Protein AF-A0A8T3N322-F1 (afdb_monomer)

Mean predicted aligned error: 10.21 Å

Secondary structure (DSSP, 8-state):
-----------------------------SEEEEEEEES---EE----SSS-SEEEEE-TTS-EEEEEEPPPEEPPPP-SSS--EEEEEEEEEEEEE-TT----EEEEEPPPEEEEEESSS------EEEE----TT-EEEEEEEEEEE-TTSSSEEEEEEEEE--EEEESSPPPSSSEESS--

Nearest PDB structures (foldseek):
  6d8g-assembly1_A  TM=3.713E-01  e=9.832E-02  Bacteroides uniformis str. 3978 T3 ii
  6nzg-assembly1_B  TM=3.168E-01  e=3.868E-02  Bacteroides uniformis
  5uj6-assembly1_B  TM=3.858E-01  e=9.336E-02  Bacteroides uniformis str. 3978 T3 ii
  6d8g-assembly1_B  TM=3.774E-01  e=1.091E-01  Bacteroides uniformis str. 3978 T3 ii
  6i50-assembly1_A  TM=3.167E-01  e=5.437E-01  Spodoptera frugiperda

Structure (mmCIF, N/CA/C/O backbone):
data_AF-A0A8T3N322-F1
#
_entry.id   AF-A0A8T3N322-F1
#
loop_
_atom_site.group_PDB
_atom_site.id
_atom_site.type_symbol
_atom_site.label_atom_id
_atom_site.label_alt_id
_atom_site.label_comp_id
_atom_site.label_asym_id
_atom_site.label_entity_id
_atom_site.label_seq_id
_atom_site.pdbx_PDB_ins_code
_atom_site.Cartn_x
_atom_site.Cartn_y
_atom_site.Cartn_z
_atom_site.occupancy
_atom_site.B_iso_or_equiv
_atom_site.auth_seq_id
_atom_site.auth_comp_id
_atom_site.auth_asym_id
_atom_site.auth_atom_id
_atom_site.pdbx_PDB_model_num
ATOM 1 N N . MET A 1 1 ? -34.257 -83.018 39.427 1.00 39.97 1 MET A N 1
ATOM 2 C CA . MET A 1 1 ? -32.846 -83.349 39.735 1.00 39.97 1 MET A CA 1
ATOM 3 C C . MET A 1 1 ? -32.005 -83.187 38.474 1.00 39.97 1 MET A C 1
ATOM 5 O O . MET A 1 1 ? -32.377 -83.793 37.485 1.00 39.97 1 MET A O 1
ATOM 9 N N . ARG A 1 2 ? -30.876 -82.452 38.573 1.00 37.66 2 ARG A N 1
ATOM 10 C CA . ARG A 1 2 ? -29.735 -82.338 37.620 1.00 37.66 2 ARG A CA 1
ATOM 11 C C . ARG A 1 2 ? -30.050 -81.735 36.232 1.00 37.66 2 ARG A C 1
ATOM 13 O O . ARG A 1 2 ? -31.044 -82.083 35.631 1.00 37.66 2 ARG A O 1
ATOM 20 N N . LYS A 1 3 ? -29.231 -80.875 35.621 1.00 39.59 3 LYS A N 1
ATOM 21 C CA . LYS A 1 3 ? -27.952 -80.223 35.960 1.00 39.59 3 LYS A CA 1
ATOM 22 C C . LYS A 1 3 ? -27.818 -79.013 35.015 1.00 39.59 3 LYS A C 1
ATOM 24 O O . LYS A 1 3 ? -28.165 -79.113 33.845 1.00 39.59 3 LYS A O 1
ATOM 29 N N . ILE A 1 4 ? -27.299 -77.903 35.534 1.00 54.41 4 ILE A N 1
ATOM 30 C CA . ILE A 1 4 ? -26.884 -76.710 34.783 1.00 54.41 4 ILE A CA 1
ATOM 31 C C . ILE A 1 4 ? -25.711 -77.076 33.861 1.00 54.41 4 ILE A C 1
ATOM 33 O O . ILE A 1 4 ? -24.780 -77.742 34.313 1.00 54.41 4 ILE A O 1
ATOM 37 N N . SER A 1 5 ? -25.709 -76.574 32.624 1.00 47.66 5 SER A N 1
ATOM 38 C CA . SER A 1 5 ? -24.471 -76.298 31.887 1.00 47.66 5 SER A CA 1
ATOM 39 C C . SER A 1 5 ? -24.628 -74.989 31.116 1.00 47.66 5 SER A C 1
ATOM 41 O O . SER A 1 5 ? -25.433 -74.883 30.194 1.00 47.66 5 SER A O 1
ATOM 43 N N . ARG A 1 6 ? -23.897 -73.969 31.572 1.00 51.16 6 ARG A N 1
ATOM 44 C CA . ARG A 1 6 ? -23.685 -72.698 30.881 1.00 51.16 6 ARG A CA 1
ATOM 45 C C . ARG A 1 6 ? -22.444 -72.875 30.013 1.00 51.16 6 ARG A C 1
ATOM 47 O O . ARG A 1 6 ? -21.416 -73.280 30.550 1.00 51.16 6 ARG A O 1
ATOM 54 N N . TYR A 1 7 ? -22.525 -72.515 28.736 1.00 50.78 7 TYR A N 1
ATOM 55 C CA . TYR A 1 7 ? -21.337 -72.288 27.915 1.00 50.78 7 TYR A CA 1
ATOM 56 C C . TYR A 1 7 ? -21.180 -70.800 27.579 1.00 50.78 7 TYR A C 1
ATOM 58 O O . TYR A 1 7 ? -22.192 -70.108 27.435 1.00 50.78 7 TYR A O 1
ATOM 66 N N . PRO A 1 8 ? -19.935 -70.296 27.514 1.00 50.06 8 PRO A N 1
ATOM 67 C CA . PRO A 1 8 ? -19.624 -68.874 27.533 1.00 50.06 8 PRO A CA 1
ATOM 68 C C . PRO A 1 8 ? -19.304 -68.313 26.135 1.00 50.06 8 PRO A C 1
ATOM 70 O O . PRO A 1 8 ? -18.955 -69.055 25.228 1.00 50.06 8 PRO A O 1
ATOM 73 N N . PHE A 1 9 ? -19.351 -66.980 26.049 1.00 47.03 9 PHE A N 1
ATOM 74 C CA . PHE A 1 9 ? -18.536 -66.073 25.222 1.00 47.03 9 PHE A CA 1
ATOM 75 C C . PHE A 1 9 ? -18.251 -66.414 23.744 1.00 47.03 9 PHE A C 1
ATOM 77 O O . PHE A 1 9 ? -17.380 -67.221 23.445 1.00 47.03 9 PHE A O 1
ATOM 84 N N . ALA A 1 10 ? -18.810 -65.601 22.836 1.00 46.66 10 ALA A N 1
ATOM 85 C CA . ALA A 1 10 ? -18.066 -65.063 21.688 1.00 46.66 10 ALA A CA 1
ATOM 86 C C . ALA A 1 10 ? -18.687 -63.742 21.174 1.00 46.66 10 ALA A C 1
ATOM 88 O O . ALA A 1 10 ? -19.712 -63.717 20.503 1.00 46.66 10 ALA A O 1
ATOM 89 N N . THR A 1 11 ? -18.048 -62.646 21.587 1.00 47.22 11 THR A N 1
ATOM 90 C CA . THR A 1 11 ? -17.789 -61.373 20.881 1.00 47.22 11 THR A CA 1
ATOM 91 C C . THR A 1 11 ? -18.364 -61.146 19.478 1.00 47.22 11 THR A C 1
ATOM 93 O O . THR A 1 11 ? -18.039 -61.889 18.562 1.00 47.22 11 THR A O 1
ATOM 96 N N . LEU A 1 12 ? -18.966 -59.967 19.272 1.00 45.69 12 LEU A N 1
ATOM 97 C CA . LEU A 1 12 ? -18.544 -59.037 18.210 1.00 45.69 12 LEU A CA 1
ATOM 98 C C . LEU A 1 12 ? -19.017 -57.611 18.555 1.00 45.69 12 LEU A C 1
ATOM 100 O O . LEU A 1 12 ? -20.152 -57.220 18.297 1.00 45.69 12 LEU A O 1
ATOM 104 N N . GLY A 1 13 ? -18.140 -56.848 19.209 1.00 44.66 13 GLY A N 1
ATOM 105 C CA . GLY A 1 13 ? -18.293 -55.405 19.365 1.00 44.66 13 GLY A CA 1
ATOM 106 C C . GLY A 1 13 ? -17.749 -54.711 18.122 1.00 44.66 13 GLY A C 1
ATOM 107 O O . GLY A 1 13 ? -16.551 -54.781 17.860 1.00 44.66 13 GLY A O 1
ATOM 108 N N . LEU A 1 14 ? -18.619 -54.057 17.356 1.00 43.50 14 LEU A N 1
ATOM 109 C CA . LEU A 1 14 ? -18.229 -53.220 16.225 1.00 43.50 14 LEU A CA 1
ATOM 110 C C . LEU A 1 14 ? -18.154 -51.761 16.706 1.00 43.50 14 LEU A C 1
ATOM 112 O O . LEU A 1 14 ? -19.134 -51.025 16.648 1.00 43.50 14 LEU A O 1
ATOM 116 N N . ILE A 1 15 ? -16.998 -51.350 17.231 1.00 50.56 15 ILE A N 1
ATOM 117 C CA . ILE A 1 15 ? -16.689 -49.929 17.443 1.00 50.56 15 ILE A CA 1
ATOM 118 C C . ILE A 1 15 ? -16.124 -49.410 16.120 1.00 50.56 15 ILE A C 1
ATOM 120 O O . ILE A 1 15 ? -14.936 -49.554 15.842 1.00 50.56 15 ILE A O 1
ATOM 124 N N . VAL A 1 16 ? -16.981 -48.830 15.281 1.00 53.31 16 VAL A N 1
ATOM 125 C CA . VAL A 1 16 ? -16.529 -48.032 14.135 1.00 53.31 16 VAL A CA 1
ATOM 126 C C . VAL A 1 16 ? -16.239 -46.633 14.662 1.00 53.31 16 VAL A C 1
ATOM 128 O O . VAL A 1 16 ? -17.138 -45.816 14.850 1.00 53.31 16 VAL A O 1
ATOM 131 N N . GLY A 1 17 ? -14.967 -46.390 14.972 1.00 46.44 17 GLY A N 1
ATOM 132 C CA . GLY A 1 17 ? -14.462 -45.068 15.311 1.00 46.44 17 GLY A CA 1
ATOM 133 C C . GLY A 1 17 ? -14.525 -44.160 14.088 1.00 46.44 17 GLY A C 1
ATOM 134 O O . GLY A 1 17 ? -13.738 -44.311 13.156 1.00 46.44 17 GLY A O 1
ATOM 135 N N . LEU A 1 18 ? -15.455 -43.207 14.096 1.00 51.88 18 LEU A N 1
ATOM 136 C CA . LEU A 1 18 ? -15.475 -42.106 13.143 1.00 51.88 18 LEU A CA 1
ATOM 137 C C . LEU A 1 18 ? -14.427 -41.077 13.590 1.00 51.88 18 LEU A C 1
ATOM 139 O O . LEU A 1 18 ? -14.717 -40.136 14.327 1.00 51.88 18 LEU A O 1
ATOM 143 N N . GLY A 1 19 ? -13.174 -41.306 13.201 1.00 46.22 19 GLY A N 1
ATOM 144 C CA . GLY A 1 19 ? -12.111 -40.321 13.352 1.00 46.22 19 GLY A CA 1
ATOM 145 C C . GLY A 1 19 ? -12.377 -39.146 12.417 1.00 46.22 19 GLY A C 1
ATOM 146 O O . GLY A 1 19 ? -12.111 -39.238 11.222 1.00 46.22 19 GLY A O 1
ATOM 147 N N . LEU A 1 20 ? -12.916 -38.049 12.952 1.00 47.91 20 LEU A N 1
ATOM 148 C CA . LEU A 1 20 ? -12.976 -36.766 12.257 1.00 47.91 20 LEU A CA 1
ATOM 149 C C . LEU A 1 20 ? -11.539 -36.251 12.084 1.00 47.91 20 LEU A C 1
ATOM 151 O O . LEU A 1 20 ? -10.981 -35.590 12.958 1.00 47.91 20 LEU A O 1
ATOM 155 N N . SER A 1 21 ? -10.921 -36.560 10.950 1.00 46.00 21 SER A N 1
ATOM 156 C CA . SER A 1 21 ? -9.742 -35.842 10.489 1.00 46.00 21 SER A CA 1
ATOM 157 C C . SER A 1 21 ? -10.184 -34.439 10.067 1.00 46.00 21 SER A C 1
ATOM 159 O O . SER A 1 21 ? -10.555 -34.224 8.912 1.00 46.00 21 SER A O 1
ATOM 161 N N . LEU A 1 22 ? -10.160 -33.476 10.996 1.00 47.53 22 LEU A N 1
ATOM 162 C CA . LEU A 1 22 ? -10.071 -32.064 10.629 1.00 47.53 22 LEU A CA 1
ATOM 163 C C . LEU A 1 22 ? -8.692 -31.855 9.995 1.00 47.53 22 LEU A C 1
ATOM 165 O O . LEU A 1 22 ? -7.732 -31.458 10.652 1.00 47.53 22 LEU A O 1
ATOM 169 N N . ALA A 1 23 ? -8.587 -32.170 8.706 1.00 46.19 23 ALA A N 1
ATOM 170 C CA . ALA A 1 23 ? -7.533 -31.630 7.875 1.00 46.19 23 ALA A CA 1
ATOM 171 C C . ALA A 1 23 ? -7.750 -30.115 7.861 1.00 46.19 23 ALA A C 1
ATOM 173 O O . ALA A 1 23 ? -8.663 -29.611 7.207 1.00 46.19 23 ALA A O 1
ATOM 174 N N . GLY A 1 24 ? -6.958 -29.401 8.662 1.00 41.69 24 GLY A N 1
ATOM 175 C CA . GLY A 1 24 ? -6.839 -27.961 8.550 1.00 41.69 24 GLY A CA 1
ATOM 176 C C . GLY A 1 24 ? -6.452 -27.659 7.113 1.00 41.69 24 GLY A C 1
ATOM 177 O O . GLY A 1 24 ? -5.341 -27.976 6.691 1.00 41.69 24 GLY A O 1
ATOM 178 N N . ALA A 1 25 ? -7.385 -27.097 6.348 1.00 43.09 25 ALA A N 1
ATOM 179 C CA . ALA A 1 25 ? -7.042 -26.443 5.106 1.00 43.09 25 ALA A CA 1
ATOM 180 C C . ALA A 1 25 ? -6.053 -25.343 5.492 1.00 43.09 25 ALA A C 1
ATOM 182 O O . ALA A 1 25 ? -6.438 -24.332 6.079 1.00 43.09 25 ALA A O 1
ATOM 183 N N . ALA A 1 26 ? -4.766 -25.579 5.243 1.00 42.03 26 ALA A N 1
ATOM 184 C CA . ALA A 1 26 ? -3.790 -24.515 5.226 1.00 42.03 26 ALA A CA 1
ATOM 185 C C . ALA A 1 26 ? -4.238 -23.603 4.088 1.00 42.03 26 ALA A C 1
ATOM 187 O O . ALA A 1 26 ? -3.971 -23.873 2.919 1.00 42.03 26 ALA A O 1
ATOM 188 N N . THR A 1 27 ? -5.013 -22.574 4.422 1.00 41.31 27 THR A N 1
ATOM 189 C CA . THR A 1 27 ? -5.206 -21.440 3.536 1.00 41.31 27 THR A CA 1
ATOM 190 C C . THR A 1 27 ? -3.801 -20.942 3.255 1.00 41.31 27 THR A C 1
ATOM 192 O O . THR A 1 27 ? -3.153 -20.396 4.149 1.00 41.31 27 THR A O 1
ATOM 195 N N . THR A 1 28 ? -3.288 -21.230 2.061 1.00 50.78 28 THR A N 1
ATOM 196 C CA . THR A 1 28 ? -2.072 -20.609 1.551 1.00 50.78 28 THR A CA 1
ATOM 197 C C . THR A 1 28 ? -2.251 -19.118 1.768 1.00 50.78 28 THR A C 1
ATOM 199 O O . THR A 1 28 ? -3.207 -18.543 1.241 1.00 50.78 28 THR A O 1
ATOM 202 N N . ALA A 1 29 ? -1.429 -18.541 2.649 1.00 53.16 29 ALA A N 1
ATOM 203 C CA . ALA A 1 29 ? -1.503 -17.125 2.957 1.00 53.16 29 ALA A CA 1
ATOM 204 C C . ALA A 1 29 ? -1.389 -16.373 1.631 1.00 53.16 29 ALA A C 1
ATOM 206 O O . ALA A 1 29 ? -0.494 -16.643 0.833 1.00 53.16 29 ALA A O 1
ATOM 207 N N . ALA A 1 30 ? -2.395 -15.549 1.373 1.00 67.81 30 ALA A N 1
ATOM 208 C CA . ALA A 1 30 ? -2.592 -14.870 0.109 1.00 67.81 30 ALA A CA 1
ATOM 209 C C . ALA A 1 30 ? -1.437 -13.888 -0.166 1.00 67.81 30 ALA A C 1
ATOM 211 O O . ALA A 1 30 ? -0.930 -13.852 -1.283 1.00 67.81 30 ALA A O 1
ATOM 212 N N . ASP A 1 31 ? -0.954 -13.235 0.899 1.00 83.81 31 ASP A N 1
ATOM 213 C CA . ASP A 1 31 ? 0.171 -12.308 0.930 1.00 83.81 31 ASP A CA 1
ATOM 214 C C . ASP A 1 31 ? 1.188 -12.658 2.039 1.00 83.81 31 ASP A C 1
ATOM 216 O O . ASP A 1 31 ? 0.881 -13.384 2.994 1.00 83.81 31 ASP A O 1
ATOM 220 N N . THR A 1 32 ? 2.388 -12.072 1.966 1.00 89.12 32 THR A N 1
ATOM 221 C CA . THR A 1 32 ?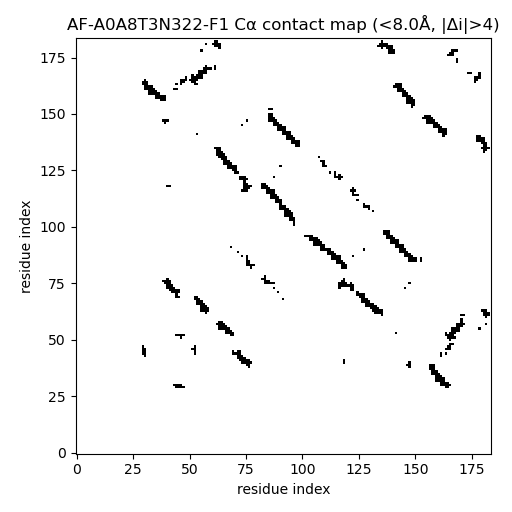 3.410 -12.187 3.010 1.00 89.12 32 THR A CA 1
ATOM 222 C C . THR A 1 32 ? 3.368 -10.992 3.967 1.00 89.12 32 THR A C 1
ATOM 224 O O . THR A 1 32 ? 3.781 -9.872 3.637 1.00 89.12 32 THR A O 1
ATOM 227 N N . HIS A 1 33 ? 2.998 -11.251 5.222 1.00 91.81 33 HIS A N 1
ATOM 228 C CA . HIS A 1 33 ? 3.143 -10.294 6.320 1.00 91.81 33 HIS A CA 1
ATOM 229 C C . HIS A 1 33 ? 4.625 -10.057 6.653 1.00 91.81 33 HIS A C 1
ATOM 231 O O . HIS A 1 33 ? 5.350 -10.988 6.996 1.00 91.81 33 HIS A O 1
ATOM 237 N N . LEU A 1 34 ? 5.087 -8.803 6.580 1.00 93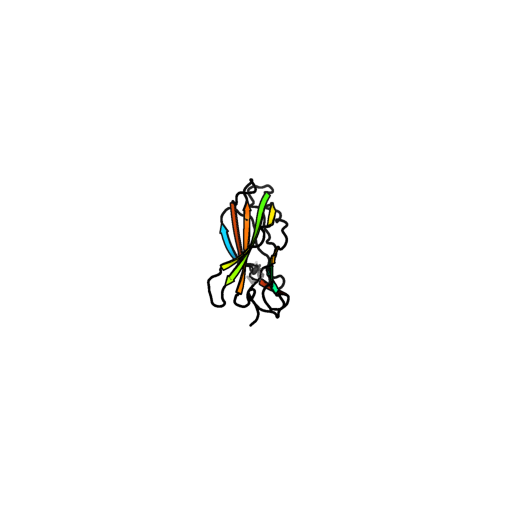.12 34 LEU A N 1
ATOM 238 C CA . LEU A 1 34 ? 6.473 -8.433 6.888 1.00 93.12 34 LEU A CA 1
ATOM 239 C C . LEU A 1 34 ? 6.659 -7.881 8.302 1.00 93.12 34 LEU A C 1
ATOM 241 O O . LEU A 1 34 ? 7.547 -8.315 9.029 1.00 93.12 34 LEU A O 1
ATOM 245 N N . THR A 1 35 ? 5.886 -6.858 8.673 1.00 95.88 35 THR A N 1
ATOM 246 C CA . THR A 1 35 ? 6.030 -6.183 9.972 1.00 95.88 35 THR A CA 1
ATOM 247 C C . THR A 1 35 ? 4.683 -5.739 10.518 1.00 95.88 35 THR A C 1
ATOM 249 O O . THR A 1 35 ? 3.764 -5.421 9.764 1.00 95.88 35 THR A O 1
ATOM 252 N N . GLN A 1 36 ? 4.579 -5.679 11.843 1.00 96.06 36 GLN A N 1
ATOM 253 C CA . GLN A 1 36 ? 3.446 -5.104 12.564 1.00 96.06 36 GLN A CA 1
ATOM 254 C C . GLN A 1 36 ? 3.916 -4.445 13.858 1.00 96.06 36 GLN A C 1
ATOM 256 O O . GLN A 1 36 ? 4.885 -4.890 14.472 1.00 96.06 36 GLN A O 1
ATOM 261 N N . SER A 1 37 ? 3.233 -3.380 14.267 1.00 97.62 37 SER A N 1
ATOM 262 C CA . SER A 1 37 ? 3.523 -2.662 15.511 1.00 97.62 37 SER A CA 1
ATOM 263 C C . SER A 1 37 ? 2.316 -1.859 15.990 1.00 97.62 37 SER A C 1
ATOM 265 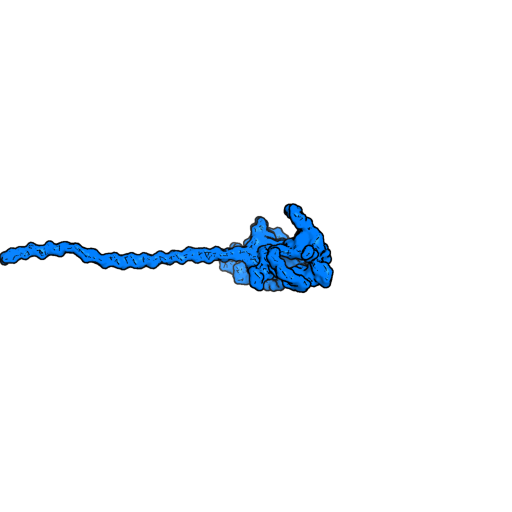O O . SER A 1 37 ? 1.480 -1.444 15.182 1.00 97.62 37 SER A O 1
ATOM 267 N N . GLY A 1 38 ? 2.264 -1.587 17.294 1.00 97.19 38 GLY A N 1
ATOM 268 C CA . GLY A 1 38 ? 1.216 -0.775 17.908 1.00 97.19 38 GLY A CA 1
ATOM 269 C C . GLY A 1 38 ? -0.125 -1.502 18.008 1.00 97.19 38 GLY A C 1
ATOM 270 O O . GLY A 1 38 ? -0.170 -2.721 18.157 1.00 97.19 38 GLY A O 1
ATOM 271 N N . VAL A 1 39 ? -1.221 -0.745 17.961 1.00 94.94 39 VAL A N 1
ATOM 272 C CA . VAL A 1 39 ? -2.587 -1.264 18.106 1.00 94.94 39 VAL A CA 1
ATOM 273 C C . VAL A 1 39 ? -3.279 -1.345 16.748 1.00 94.94 39 VAL A C 1
ATOM 275 O O . VAL A 1 39 ? -3.373 -0.353 16.029 1.00 94.94 39 VAL A O 1
ATOM 278 N N . PHE A 1 40 ? -3.781 -2.525 16.401 1.00 97.25 40 PHE A N 1
ATOM 279 C CA . PHE A 1 40 ? -4.346 -2.812 15.084 1.00 97.25 40 PHE A CA 1
ATOM 280 C C . PHE A 1 40 ? -5.562 -3.739 15.183 1.00 97.25 40 PHE A C 1
ATOM 282 O O . PHE A 1 40 ? -5.755 -4.429 16.186 1.00 97.25 40 PHE A O 1
ATOM 289 N N . GLY A 1 41 ? -6.402 -3.708 14.150 1.00 96.94 41 GLY A N 1
ATOM 290 C CA . GLY A 1 41 ? -7.478 -4.672 13.923 1.00 96.94 41 GLY A CA 1
ATOM 291 C C . GLY A 1 41 ? -7.041 -5.801 12.990 1.00 96.94 41 GLY A C 1
ATOM 292 O O . GLY A 1 41 ? -5.901 -5.828 12.522 1.00 96.94 41 GLY A O 1
ATOM 293 N N . VAL A 1 42 ? -7.957 -6.726 12.695 1.00 96.94 42 VAL A N 1
ATOM 294 C CA . VAL A 1 42 ? -7.734 -7.762 11.673 1.00 96.94 42 VAL A CA 1
ATOM 295 C C . VAL A 1 42 ? -7.449 -7.097 10.327 1.00 96.94 42 VAL A C 1
ATOM 297 O O . VAL A 1 42 ? -8.065 -6.086 9.977 1.00 96.94 42 VAL A O 1
ATOM 300 N N . HIS A 1 43 ? -6.491 -7.647 9.585 1.00 97.44 43 HIS A N 1
ATOM 301 C CA . HIS A 1 43 ? -6.101 -7.122 8.287 1.00 97.44 43 HIS A CA 1
ATOM 302 C C . HIS A 1 43 ? -5.355 -8.161 7.453 1.00 97.44 43 HIS A C 1
ATOM 304 O O . HIS A 1 43 ? -4.684 -9.028 8.006 1.00 97.44 43 HIS A O 1
ATOM 310 N N . PHE A 1 44 ? -5.489 -8.065 6.132 1.00 95.44 44 PHE A N 1
ATOM 311 C CA . PHE A 1 44 ? -4.774 -8.890 5.155 1.00 95.44 44 PHE A CA 1
ATOM 312 C C . PHE A 1 44 ? -4.957 -8.314 3.745 1.00 95.44 44 PHE A C 1
ATOM 314 O O . PHE A 1 44 ? -5.876 -7.521 3.500 1.00 95.44 44 PHE A O 1
ATOM 321 N N . LEU A 1 45 ? -4.106 -8.726 2.807 1.00 94.62 45 LEU A N 1
ATOM 322 C CA . LEU A 1 45 ? -4.323 -8.512 1.382 1.00 94.62 45 LEU A CA 1
ATOM 323 C C . LEU A 1 45 ? -4.719 -9.849 0.753 1.00 94.62 45 LEU A C 1
ATOM 325 O O . LEU A 1 45 ? -4.033 -10.848 0.907 1.00 94.62 45 LEU A O 1
ATOM 329 N N . ALA A 1 46 ? -5.850 -9.887 0.055 1.00 93.06 46 ALA A N 1
ATOM 330 C CA . ALA A 1 46 ? -6.255 -11.103 -0.637 1.00 93.06 46 ALA A CA 1
ATOM 331 C C . ALA A 1 46 ? -5.689 -11.120 -2.060 1.00 93.06 46 ALA A C 1
ATOM 333 O O . ALA A 1 46 ? -6.199 -10.425 -2.946 1.00 93.06 46 ALA A O 1
ATOM 334 N N . ASP A 1 47 ? -4.686 -11.955 -2.290 1.00 91.56 47 ASP A N 1
ATOM 335 C CA . ASP A 1 47 ? -4.172 -12.315 -3.601 1.00 91.56 47 ASP A CA 1
ATOM 336 C C . ASP A 1 47 ? -3.976 -13.818 -3.830 1.00 91.56 47 ASP A C 1
ATOM 338 O O . ASP A 1 47 ? -3.941 -14.649 -2.930 1.00 91.56 47 ASP A O 1
ATOM 342 N N . SER A 1 48 ? -3.975 -14.180 -5.106 1.00 88.81 48 SER A N 1
ATOM 343 C CA . SER A 1 48 ? -3.796 -15.544 -5.602 1.00 88.81 48 SER A CA 1
ATOM 344 C C . SER A 1 48 ? -3.333 -15.472 -7.054 1.00 88.81 48 SER A C 1
ATOM 346 O O . SER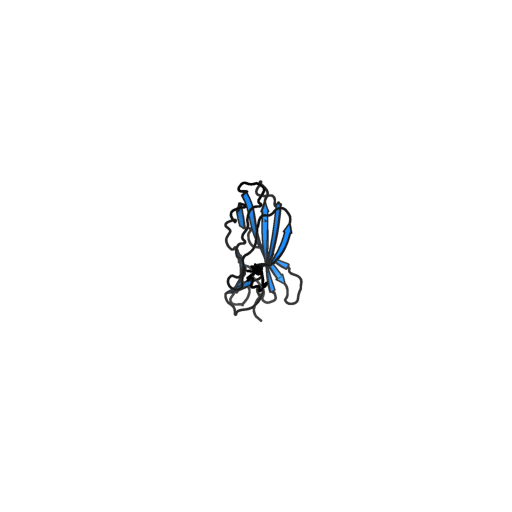 A 1 48 ? -3.387 -14.400 -7.660 1.00 88.81 48 SER A O 1
ATOM 348 N N . ALA A 1 49 ? -2.950 -16.608 -7.637 1.00 84.44 49 ALA A N 1
ATOM 349 C CA . ALA A 1 49 ? -2.599 -16.686 -9.054 1.00 84.44 49 ALA A CA 1
ATOM 350 C C . ALA A 1 49 ? -3.703 -16.124 -9.965 1.00 84.44 49 ALA A C 1
ATOM 352 O O . ALA A 1 49 ? -3.426 -15.373 -10.896 1.00 84.44 49 ALA A O 1
ATOM 353 N N . GLU A 1 50 ? -4.961 -16.448 -9.661 1.00 85.75 50 GLU A N 1
ATOM 354 C CA . GLU A 1 50 ? -6.116 -16.028 -10.459 1.00 85.75 50 GLU A CA 1
ATOM 355 C C . GLU A 1 50 ? -6.533 -14.579 -10.179 1.00 85.75 50 GLU A C 1
ATOM 357 O O . GLU A 1 50 ? -7.011 -13.866 -11.062 1.00 85.75 50 GLU A O 1
ATOM 362 N N . TYR A 1 51 ? -6.290 -14.107 -8.954 1.00 88.19 51 TYR A N 1
ATOM 363 C CA . TYR A 1 51 ? -6.621 -12.753 -8.529 1.00 88.19 51 TYR A CA 1
ATOM 364 C C . TYR A 1 51 ? -5.421 -12.046 -7.899 1.00 88.19 51 TYR A C 1
ATOM 366 O O . TYR A 1 51 ? -5.421 -11.743 -6.701 1.00 88.19 51 TYR A O 1
ATOM 374 N N . ALA A 1 52 ? -4.416 -11.763 -8.726 1.00 92.06 52 ALA A N 1
ATOM 375 C CA . ALA A 1 52 ? -3.171 -11.123 -8.315 1.00 92.06 52 ALA A CA 1
ATOM 376 C C . ALA A 1 52 ? -3.400 -9.829 -7.511 1.00 92.06 52 ALA A C 1
ATOM 378 O O . ALA A 1 52 ? -4.242 -8.989 -7.855 1.00 92.06 52 ALA A O 1
ATOM 379 N N . GLY A 1 53 ? -2.615 -9.649 -6.448 1.00 94.12 53 GLY A N 1
ATOM 380 C CA . GLY A 1 53 ? -2.668 -8.476 -5.573 1.00 94.12 53 GLY A CA 1
ATOM 381 C C . GLY A 1 53 ? -2.136 -7.230 -6.263 1.00 94.12 53 GLY A C 1
ATOM 382 O O . GLY A 1 53 ? -2.542 -6.108 -5.946 1.00 94.12 53 GLY A O 1
ATOM 383 N N . VAL A 1 54 ? -1.267 -7.434 -7.253 1.00 95.75 54 VAL A N 1
ATOM 384 C CA . VAL A 1 54 ? -0.661 -6.380 -8.056 1.00 95.75 54 VAL A CA 1
ATOM 385 C C . VAL A 1 54 ? -0.851 -6.660 -9.541 1.00 95.75 54 VAL A C 1
ATOM 387 O O . VAL A 1 54 ? -0.675 -7.779 -10.018 1.00 95.75 54 VAL A O 1
ATOM 390 N N . ARG A 1 55 ? -1.165 -5.606 -10.291 1.00 94.44 55 ARG A N 1
ATOM 391 C CA . ARG A 1 55 ? -1.119 -5.588 -11.751 1.00 94.44 55 ARG A CA 1
ATOM 392 C C . ARG A 1 55 ? -0.118 -4.544 -12.221 1.00 94.44 55 ARG A C 1
ATOM 394 O O . ARG A 1 55 ? -0.216 -3.381 -11.829 1.00 94.44 55 ARG A O 1
ATOM 401 N N . CYS A 1 56 ? 0.808 -4.963 -13.071 1.00 93.62 56 CYS A N 1
ATOM 402 C CA . CYS A 1 56 ? 1.783 -4.108 -13.727 1.00 93.62 56 CYS A CA 1
ATOM 403 C C . CYS A 1 56 ? 1.380 -3.870 -15.176 1.00 93.62 56 CYS A C 1
ATOM 405 O O . CYS A 1 56 ? 1.122 -4.808 -15.927 1.00 93.62 56 CYS A O 1
ATOM 407 N N . THR A 1 57 ? 1.319 -2.599 -15.548 1.00 92.69 57 THR A N 1
ATOM 408 C CA . THR A 1 57 ? 1.041 -2.153 -16.910 1.00 92.69 57 THR A CA 1
ATOM 409 C C . THR A 1 57 ? 2.346 -1.694 -17.531 1.00 92.69 57 THR A C 1
ATOM 411 O O . THR A 1 57 ? 3.097 -0.936 -16.908 1.00 92.69 57 THR A O 1
ATOM 414 N N . TYR A 1 58 ? 2.596 -2.149 -18.752 1.00 89.56 58 TYR A N 1
ATOM 415 C CA . TYR A 1 58 ? 3.785 -1.813 -19.522 1.00 89.56 58 TYR A CA 1
ATOM 416 C C . TYR A 1 58 ? 3.432 -0.851 -20.652 1.00 89.56 58 TYR A C 1
ATOM 418 O O . TYR A 1 58 ? 2.308 -0.843 -21.152 1.00 89.56 58 TYR A O 1
ATOM 426 N N . ASP A 1 59 ? 4.376 0.005 -21.021 1.00 86.75 59 ASP A N 1
ATOM 427 C CA . ASP A 1 59 ? 4.298 0.787 -22.249 1.00 86.75 59 ASP A CA 1
ATOM 428 C C . ASP A 1 59 ? 4.805 -0.009 -23.467 1.00 86.75 59 ASP A C 1
ATOM 430 O O . ASP A 1 59 ? 5.230 -1.162 -23.366 1.00 86.75 59 ASP A O 1
ATOM 434 N N . ASN A 1 60 ? 4.789 0.629 -24.639 1.00 83.06 60 ASN A N 1
ATOM 435 C CA . ASN A 1 60 ? 5.249 0.021 -25.891 1.00 83.06 60 ASN A CA 1
ATOM 436 C C . ASN A 1 60 ? 6.755 -0.301 -25.898 1.00 83.06 60 ASN A C 1
ATOM 438 O O . ASN A 1 60 ? 7.201 -1.087 -26.729 1.00 83.06 60 ASN A O 1
ATOM 442 N N . ALA A 1 61 ? 7.540 0.292 -24.994 1.00 81.00 61 ALA A N 1
ATOM 443 C CA . ALA A 1 61 ? 8.954 -0.021 -24.805 1.00 81.00 61 ALA A CA 1
ATOM 444 C C . ALA A 1 61 ? 9.155 -1.166 -23.796 1.00 81.00 61 ALA A C 1
ATOM 446 O O . ALA A 1 61 ? 10.271 -1.385 -23.325 1.00 81.00 61 ALA A O 1
ATOM 447 N N . SER A 1 62 ? 8.081 -1.884 -23.441 1.00 80.31 62 SER A N 1
ATOM 448 C CA . SER A 1 62 ? 8.073 -2.919 -22.405 1.00 80.31 62 SER A CA 1
ATOM 449 C C . SER A 1 62 ? 8.608 -2.410 -21.068 1.00 80.31 62 SER A C 1
ATOM 451 O O . SER A 1 62 ? 9.190 -3.173 -20.311 1.00 80.31 62 SER A O 1
ATOM 453 N N . THR A 1 63 ? 8.416 -1.129 -20.753 1.00 85.69 63 THR A N 1
ATOM 454 C CA . THR A 1 63 ? 8.791 -0.546 -19.463 1.00 85.69 63 THR A CA 1
ATOM 455 C C . THR A 1 63 ? 7.549 -0.373 -18.597 1.00 85.69 63 THR A C 1
ATOM 457 O O . THR A 1 63 ? 6.486 -0.015 -19.101 1.00 85.69 63 THR A O 1
ATOM 460 N N . ILE A 1 64 ? 7.650 -0.629 -17.286 1.00 89.94 64 ILE A N 1
ATOM 461 C CA . ILE A 1 64 ? 6.511 -0.407 -16.381 1.00 89.94 64 ILE A CA 1
ATOM 462 C C . ILE A 1 64 ? 6.092 1.068 -16.444 1.00 89.94 64 ILE A C 1
ATOM 464 O O . ILE A 1 64 ? 6.896 1.956 -16.161 1.00 89.94 64 ILE A O 1
ATOM 468 N N . SER A 1 65 ? 4.822 1.308 -16.760 1.00 92.94 65 SER A N 1
ATOM 469 C CA . SER A 1 65 ? 4.202 2.635 -16.829 1.00 92.94 65 SER A CA 1
ATOM 470 C C . SER A 1 65 ? 3.217 2.882 -15.680 1.00 92.94 65 SER A C 1
ATOM 472 O O . SER A 1 65 ? 3.005 4.024 -15.248 1.00 92.94 65 SER A O 1
ATOM 474 N N . ALA A 1 66 ? 2.628 1.814 -15.135 1.00 95.56 66 ALA A N 1
ATOM 475 C CA . ALA A 1 66 ? 1.758 1.888 -13.972 1.00 95.56 66 ALA A CA 1
ATOM 476 C C . ALA A 1 66 ? 1.753 0.594 -13.153 1.00 95.56 66 ALA A C 1
ATOM 478 O O . ALA A 1 66 ? 1.912 -0.508 -13.672 1.00 95.56 66 ALA A O 1
ATOM 479 N N . ILE A 1 67 ? 1.508 0.745 -11.852 1.00 96.19 67 ILE A N 1
ATOM 480 C CA . ILE A 1 67 ? 1.229 -0.351 -10.925 1.00 96.19 67 ILE A CA 1
ATOM 481 C C . ILE A 1 67 ? -0.124 -0.102 -10.273 1.00 96.19 67 ILE A C 1
ATOM 483 O O . ILE A 1 67 ? -0.341 0.946 -9.660 1.00 96.19 67 ILE A O 1
ATOM 487 N N . ARG A 1 68 ? -1.020 -1.082 -10.369 1.00 97.50 68 ARG A N 1
ATOM 488 C CA . ARG A 1 68 ? -2.300 -1.106 -9.664 1.00 97.50 68 ARG A CA 1
ATOM 489 C C . ARG A 1 68 ? -2.269 -2.167 -8.574 1.00 97.50 68 ARG A C 1
ATOM 491 O O . ARG A 1 68 ? -1.976 -3.324 -8.853 1.00 97.50 68 ARG A O 1
ATOM 498 N N . VAL A 1 69 ? -2.622 -1.784 -7.354 1.00 97.75 69 VAL A N 1
ATOM 499 C CA . VAL A 1 69 ? -2.636 -2.673 -6.184 1.00 97.75 69 VAL A CA 1
ATOM 500 C C . VAL A 1 69 ? -4.066 -2.810 -5.683 1.00 97.75 69 VAL A C 1
ATOM 502 O O . VAL A 1 69 ? -4.778 -1.806 -5.577 1.00 97.75 69 VAL A O 1
ATOM 505 N N . ARG A 1 70 ? -4.499 -4.047 -5.418 1.00 97.56 70 ARG A N 1
ATOM 506 C CA . ARG A 1 70 ? -5.802 -4.327 -4.804 1.00 97.56 70 ARG A CA 1
ATOM 507 C C . ARG A 1 70 ? -5.871 -3.714 -3.409 1.00 97.56 70 ARG A C 1
ATOM 509 O O . ARG A 1 70 ? -4.858 -3.564 -2.731 1.00 97.56 70 ARG A O 1
ATOM 516 N N . ASP A 1 71 ? -7.067 -3.322 -3.008 1.00 97.62 71 ASP A N 1
ATOM 517 C CA . ASP A 1 71 ? -7.304 -2.838 -1.662 1.00 97.62 71 ASP A CA 1
ATOM 518 C C . ASP A 1 71 ? -7.186 -3.974 -0.631 1.00 97.62 71 ASP A C 1
ATOM 520 O O . ASP A 1 71 ? -7.607 -5.102 -0.902 1.00 97.62 71 ASP A O 1
ATOM 524 N N . PRO A 1 72 ? -6.593 -3.699 0.542 1.00 97.62 72 PRO A N 1
ATOM 525 C CA . PRO A 1 72 ? -6.560 -4.647 1.641 1.00 97.62 72 PRO A CA 1
ATOM 526 C C . PRO A 1 72 ? -7.891 -4.655 2.396 1.00 97.62 72 PRO A C 1
ATOM 528 O O . PRO A 1 72 ? -8.589 -3.641 2.484 1.00 97.62 72 PRO A O 1
ATOM 531 N N . PHE A 1 73 ? -8.181 -5.775 3.051 1.00 98.00 73 PHE A N 1
ATOM 532 C CA . PHE A 1 73 ? -9.233 -5.839 4.057 1.00 98.00 73 PHE A CA 1
ATOM 533 C C . PHE A 1 73 ? -8.671 -5.300 5.368 1.00 98.00 73 PHE A C 1
ATOM 535 O O . PHE A 1 73 ? -7.646 -5.779 5.850 1.00 98.00 73 PHE A O 1
ATOM 542 N N . VAL A 1 74 ? -9.320 -4.283 5.938 1.00 98.44 74 VAL A N 1
ATOM 543 C CA . VAL A 1 74 ? -8.859 -3.629 7.170 1.00 98.44 74 VAL A CA 1
ATOM 544 C C . VAL A 1 74 ? -10.039 -3.374 8.093 1.00 98.44 74 VAL A C 1
ATOM 546 O O . VAL A 1 74 ? -10.953 -2.628 7.740 1.00 98.44 74 VAL A O 1
ATOM 549 N N . PHE A 1 75 ? -9.992 -3.964 9.283 1.00 98.56 75 PHE A N 1
ATOM 550 C CA . PHE A 1 75 ? -10.953 -3.743 10.360 1.00 98.56 75 PHE A CA 1
ATOM 551 C C . PHE A 1 75 ? -10.400 -2.750 11.389 1.00 98.56 75 PHE A C 1
ATOM 553 O O . PHE A 1 75 ? -9.183 -2.567 11.516 1.00 98.56 75 PHE A O 1
ATOM 560 N N . ALA A 1 76 ? -11.286 -2.126 12.163 1.00 98.06 76 ALA A N 1
ATOM 561 C CA . ALA A 1 76 ? -10.879 -1.440 13.385 1.00 98.06 76 ALA A CA 1
ATOM 562 C C . ALA A 1 76 ? -10.430 -2.454 14.446 1.00 98.06 76 ALA A C 1
ATOM 564 O O . ALA A 1 76 ? -10.770 -3.638 14.400 1.00 98.06 76 ALA A O 1
ATOM 565 N N . ARG A 1 77 ? -9.656 -1.989 15.428 1.00 96.69 77 ARG A N 1
ATOM 566 C CA . ARG A 1 77 ? -9.367 -2.793 16.615 1.00 96.69 77 ARG A CA 1
ATOM 567 C C . ARG A 1 77 ? -10.628 -2.935 17.472 1.00 96.69 77 ARG A C 1
ATOM 569 O O . ARG A 1 77 ? -11.201 -1.920 17.861 1.00 96.69 77 ARG A O 1
ATOM 576 N N . SER A 1 78 ? -10.953 -4.162 17.872 1.00 96.00 78 SER A N 1
ATOM 577 C CA . SER A 1 78 ? -11.953 -4.414 18.914 1.00 96.00 78 SER A CA 1
ATOM 578 C C . SER A 1 78 ? -11.390 -4.064 20.300 1.00 96.00 78 SER A C 1
ATOM 580 O O . SER A 1 78 ? -10.278 -4.475 20.658 1.00 96.00 78 SER A O 1
ATOM 582 N N . ARG A 1 79 ? -12.110 -3.235 21.059 1.00 94.62 79 ARG A N 1
ATOM 583 C CA . ARG A 1 79 ? -11.718 -2.723 22.390 1.00 94.62 79 ARG A CA 1
ATOM 584 C C . ARG A 1 79 ? -12.782 -2.995 23.448 1.00 94.62 79 ARG A C 1
ATOM 586 O O . ARG A 1 79 ? -12.453 -3.048 24.631 1.00 94.62 79 ARG A O 1
ATOM 593 N N . THR A 1 80 ? -14.034 -3.109 23.032 1.00 95.56 80 THR A N 1
ATOM 594 C CA . THR A 1 80 ? -15.213 -3.240 23.885 1.00 95.56 80 THR A CA 1
ATOM 595 C C . THR A 1 80 ? -16.068 -4.424 23.432 1.00 95.56 80 THR A C 1
ATOM 597 O O . THR A 1 80 ? -15.738 -5.110 22.472 1.00 95.56 80 THR A O 1
ATOM 600 N N . SER A 1 81 ? -17.171 -4.689 24.136 1.00 94.00 81 SER A N 1
ATOM 601 C CA . SER A 1 81 ? -18.188 -5.654 23.696 1.00 94.00 81 SER A CA 1
ATOM 602 C C . SER A 1 81 ? -19.158 -5.085 22.649 1.00 94.00 81 SER A C 1
ATOM 604 O O . SER A 1 81 ? -19.990 -5.829 22.132 1.00 94.00 81 SER A O 1
ATOM 606 N N . GLY A 1 82 ? -19.097 -3.776 22.378 1.00 96.31 82 GLY A N 1
ATOM 607 C CA . GLY A 1 82 ? -19.876 -3.108 21.337 1.00 96.31 82 GLY A CA 1
ATOM 608 C C . GLY A 1 82 ? -19.093 -2.971 20.030 1.00 96.31 82 GLY A C 1
ATOM 609 O O . GLY A 1 82 ? -17.951 -3.400 19.936 1.00 96.31 82 GLY A O 1
ATOM 610 N N . VAL A 1 83 ? -19.710 -2.337 19.027 1.00 97.25 83 VAL A N 1
ATOM 611 C CA . VAL A 1 83 ? -19.052 -2.064 17.741 1.00 97.25 83 VAL A CA 1
ATOM 612 C C . VAL A 1 83 ? -18.059 -0.918 17.902 1.00 97.25 83 VAL A C 1
ATOM 614 O O . VAL A 1 83 ? -18.440 0.234 18.131 1.00 97.25 83 VAL A O 1
ATOM 617 N N . ASP A 1 84 ? -16.781 -1.226 17.739 1.00 96.94 84 ASP A N 1
ATOM 618 C CA . ASP A 1 84 ? -15.702 -0.256 17.800 1.00 96.94 84 ASP A CA 1
ATOM 619 C C . ASP A 1 84 ? -15.427 0.346 16.428 1.00 96.94 84 ASP A C 1
ATOM 621 O O . ASP A 1 84 ? -15.327 -0.351 15.426 1.00 96.94 84 ASP A O 1
ATOM 625 N N . THR A 1 85 ? -15.264 1.667 16.386 1.00 97.38 85 THR A N 1
ATOM 626 C CA . THR A 1 85 ? -14.973 2.411 15.156 1.00 97.38 85 THR A CA 1
ATOM 627 C C . THR A 1 85 ? -13.599 3.064 15.234 1.00 97.38 85 THR A C 1
ATOM 629 O O . THR A 1 85 ? -13.203 3.589 16.283 1.00 97.38 85 THR A O 1
ATOM 632 N N . GLN A 1 86 ? -12.870 3.049 14.117 1.00 97.62 86 GLN A N 1
ATOM 633 C CA . GLN A 1 86 ? -11.543 3.644 14.022 1.00 97.62 86 GLN A CA 1
ATOM 634 C C . GLN A 1 86 ? -11.253 4.149 12.608 1.00 97.62 86 GLN A C 1
ATOM 636 O O . GLN A 1 86 ? -11.657 3.548 11.611 1.00 97.62 86 GLN A O 1
ATOM 641 N N . TRP A 1 87 ? -10.498 5.242 12.519 1.00 98.56 87 TRP A N 1
ATOM 642 C CA . TRP A 1 87 ? -9.878 5.644 11.265 1.00 98.56 87 TRP A CA 1
ATOM 643 C C . TRP A 1 87 ? -8.743 4.686 10.917 1.00 98.56 87 TRP A C 1
ATOM 645 O O . TRP A 1 87 ? -7.879 4.389 11.746 1.00 98.56 87 TRP A O 1
ATOM 655 N N . VAL A 1 88 ? -8.714 4.263 9.662 1.00 98.75 88 VAL A N 1
ATOM 656 C CA . VAL A 1 88 ? -7.660 3.437 9.084 1.00 98.75 88 VAL A CA 1
ATOM 657 C C . VAL A 1 88 ? -7.224 4.025 7.750 1.00 98.75 88 VAL A C 1
ATOM 659 O O . VAL A 1 88 ? -7.985 4.717 7.068 1.00 98.75 88 VAL A O 1
ATOM 662 N N . SER A 1 89 ? -5.979 3.789 7.366 1.00 98.75 89 SER A N 1
ATOM 663 C CA . SER A 1 89 ? -5.496 4.151 6.040 1.00 98.75 89 SER A CA 1
ATOM 664 C C . SER A 1 89 ? -4.630 3.063 5.453 1.00 98.75 89 SER A C 1
ATOM 666 O O . SER A 1 89 ? -4.068 2.234 6.170 1.00 98.75 89 SER A O 1
ATOM 668 N N . TRP A 1 90 ? -4.499 3.102 4.137 1.00 98.81 90 TRP A N 1
ATOM 669 C CA . TRP A 1 90 ? -3.481 2.344 3.450 1.00 98.81 90 TRP A CA 1
ATOM 670 C C . TRP A 1 90 ? -2.907 3.130 2.277 1.00 98.81 90 TRP A C 1
ATOM 672 O O . TRP A 1 90 ? -3.494 4.086 1.762 1.00 98.81 90 TRP A O 1
ATOM 682 N N . TYR A 1 91 ? -1.713 2.724 1.889 1.00 98.81 91 TYR A N 1
ATOM 683 C CA . TYR A 1 91 ? -1.021 3.145 0.682 1.00 98.81 91 TYR A CA 1
ATOM 684 C C . TYR A 1 91 ? -0.008 2.060 0.336 1.00 98.81 91 TYR A C 1
ATOM 686 O O . TYR A 1 91 ? 0.215 1.136 1.122 1.00 98.81 91 TYR A O 1
ATOM 694 N N . PHE A 1 92 ? 0.646 2.174 -0.811 1.00 98.69 92 PHE A N 1
ATOM 695 C CA . PHE A 1 92 ? 1.729 1.268 -1.150 1.00 98.69 92 PHE A CA 1
ATOM 696 C C . PHE A 1 92 ? 2.983 2.002 -1.610 1.00 98.69 92 PHE A C 1
ATOM 698 O O . PHE A 1 92 ? 2.946 3.136 -2.096 1.00 98.69 92 PHE A O 1
ATOM 705 N N . ARG A 1 93 ? 4.117 1.327 -1.439 1.00 98.50 93 ARG A N 1
ATOM 706 C CA . ARG A 1 93 ? 5.420 1.733 -1.959 1.00 98.50 93 ARG A CA 1
ATOM 707 C C . ARG A 1 93 ? 5.829 0.779 -3.058 1.00 98.50 93 ARG A C 1
ATOM 709 O O . ARG A 1 93 ? 5.730 -0.433 -2.892 1.00 98.50 93 ARG A O 1
ATOM 716 N N . ILE A 1 94 ? 6.332 1.336 -4.144 1.00 97.88 94 ILE A N 1
ATOM 717 C CA . ILE A 1 94 ? 7.004 0.583 -5.191 1.00 97.88 94 ILE A CA 1
ATOM 718 C C . ILE A 1 94 ? 8.481 0.594 -4.835 1.00 97.88 94 ILE A C 1
ATOM 720 O O . ILE A 1 94 ? 9.072 1.663 -4.646 1.00 97.88 94 ILE A O 1
ATOM 724 N N . GLN A 1 95 ? 9.059 -0.592 -4.714 1.00 97.25 95 GLN A N 1
ATOM 725 C CA . GLN A 1 95 ? 10.483 -0.766 -4.505 1.00 97.25 95 GLN A CA 1
ATOM 726 C C . GLN A 1 95 ? 11.131 -1.354 -5.746 1.00 97.25 95 GLN A C 1
ATOM 728 O O . GLN A 1 95 ? 10.516 -2.167 -6.429 1.00 97.25 95 GLN A O 1
ATOM 733 N N . ALA A 1 96 ? 12.372 -0.960 -5.999 1.00 95.75 96 ALA A N 1
ATOM 734 C CA . ALA A 1 96 ? 13.185 -1.474 -7.081 1.00 95.75 96 ALA A CA 1
ATOM 735 C C . ALA A 1 96 ? 14.508 -2.033 -6.556 1.00 95.75 96 ALA A C 1
ATOM 737 O O . ALA A 1 96 ? 15.069 -1.517 -5.582 1.00 95.75 96 ALA A O 1
ATOM 738 N N . GLN A 1 97 ? 15.017 -3.042 -7.251 1.00 94.06 97 GLN A N 1
ATOM 739 C CA . GLN A 1 97 ? 16.381 -3.539 -7.104 1.00 94.06 97 GLN A CA 1
ATOM 740 C C . GLN A 1 97 ? 17.005 -3.779 -8.480 1.00 94.06 97 GLN A C 1
ATOM 742 O O . GLN A 1 97 ? 16.295 -3.945 -9.475 1.00 94.06 97 GLN A O 1
ATOM 747 N N . THR A 1 98 ? 18.334 -3.803 -8.547 1.00 91.88 98 THR A N 1
ATOM 748 C CA . THR A 1 98 ? 19.025 -4.397 -9.702 1.00 91.88 98 THR A CA 1
ATOM 749 C C . THR A 1 98 ? 18.846 -5.919 -9.637 1.00 91.88 98 THR A C 1
ATOM 751 O O . THR A 1 98 ? 18.962 -6.469 -8.542 1.00 91.88 98 THR A O 1
ATOM 754 N N . PRO A 1 99 ? 18.570 -6.623 -10.749 1.00 86.00 99 PRO A N 1
ATOM 755 C CA . PRO A 1 99 ? 18.574 -8.084 -10.751 1.00 86.00 99 PRO A CA 1
ATOM 756 C C . PRO A 1 99 ? 19.881 -8.639 -10.163 1.00 86.00 99 PRO A C 1
ATOM 758 O O . PRO A 1 99 ? 20.964 -8.190 -10.532 1.00 86.00 99 PRO A O 1
ATOM 761 N N . GLY A 1 100 ? 19.777 -9.588 -9.231 1.00 85.38 100 GLY A N 1
ATOM 762 C CA . GLY A 1 100 ? 20.925 -10.170 -8.520 1.00 85.38 100 GLY A CA 1
ATOM 763 C C . GLY A 1 100 ? 21.397 -9.388 -7.287 1.00 85.38 100 GLY A C 1
ATOM 764 O O . GLY A 1 100 ? 22.195 -9.912 -6.514 1.00 85.38 100 GLY A O 1
ATOM 765 N N . ASP A 1 101 ? 20.888 -8.175 -7.063 1.00 91.50 101 ASP A N 1
ATOM 766 C CA . ASP A 1 101 ? 21.080 -7.449 -5.807 1.00 91.50 101 ASP A CA 1
ATOM 767 C C . ASP A 1 101 ? 20.099 -7.961 -4.733 1.00 91.50 101 ASP A C 1
ATOM 769 O O . ASP A 1 101 ? 19.096 -8.616 -5.023 1.00 91.50 101 ASP A O 1
ATOM 773 N N . THR A 1 102 ? 20.396 -7.654 -3.475 1.00 90.69 102 THR A N 1
ATOM 774 C CA . THR A 1 102 ? 19.549 -7.959 -2.310 1.00 90.69 102 THR A CA 1
ATOM 775 C C . THR A 1 102 ? 18.886 -6.710 -1.731 1.00 90.69 102 THR A C 1
ATOM 777 O O . THR A 1 102 ? 17.954 -6.807 -0.924 1.00 90.69 102 THR A O 1
ATOM 780 N N . THR A 1 103 ? 19.342 -5.524 -2.145 1.00 95.62 103 THR A N 1
ATOM 781 C CA . THR A 1 103 ? 18.880 -4.253 -1.591 1.00 95.62 103 THR A CA 1
ATOM 782 C C . THR A 1 103 ? 17.691 -3.700 -2.367 1.00 95.62 103 THR A C 1
ATOM 784 O O . THR A 1 103 ? 17.784 -3.328 -3.535 1.00 95.62 103 THR A O 1
ATOM 787 N N . TRP A 1 104 ? 16.567 -3.553 -1.669 1.00 95.38 104 TRP A N 1
ATOM 788 C CA . TRP A 1 104 ? 15.357 -2.940 -2.205 1.00 95.38 104 TRP A CA 1
ATOM 789 C C . TRP A 1 104 ? 15.258 -1.470 -1.811 1.00 95.38 104 TRP A C 1
ATOM 791 O O . TRP A 1 104 ? 15.261 -1.131 -0.627 1.00 95.38 104 TRP A O 1
ATOM 801 N N . THR A 1 105 ? 15.080 -0.594 -2.796 1.00 96.62 105 THR A N 1
ATOM 802 C CA . THR A 1 105 ? 14.961 0.857 -2.588 1.00 96.62 105 THR A CA 1
ATOM 803 C C . THR A 1 105 ? 13.583 1.349 -3.002 1.00 96.62 105 THR A C 1
ATOM 805 O O . THR A 1 105 ? 13.040 0.896 -4.002 1.00 96.62 105 THR A O 1
ATOM 808 N N . SER A 1 106 ? 12.975 2.255 -2.231 1.00 97.00 106 SER A N 1
ATOM 809 C CA . SER A 1 106 ? 11.663 2.811 -2.599 1.00 97.00 106 SER A CA 1
ATOM 810 C C . SER A 1 106 ? 11.833 3.831 -3.722 1.00 97.00 106 SER A C 1
ATOM 812 O O . SER A 1 106 ? 12.559 4.803 -3.547 1.00 97.00 106 SER A O 1
ATOM 814 N N . VAL A 1 107 ? 11.143 3.628 -4.842 1.00 96.88 107 VAL A N 1
ATOM 815 C CA . VAL A 1 107 ? 11.236 4.486 -6.039 1.00 96.88 107 VAL A CA 1
ATOM 816 C C . VAL A 1 107 ? 9.965 5.290 -6.298 1.00 96.88 107 VAL A C 1
ATOM 818 O O . VAL A 1 107 ? 10.010 6.338 -6.932 1.00 96.88 107 VAL A O 1
ATOM 821 N N . ALA A 1 108 ? 8.824 4.834 -5.780 1.00 97.69 108 ALA A N 1
ATOM 822 C CA . ALA A 1 108 ? 7.568 5.567 -5.848 1.00 97.69 108 ALA A CA 1
ATOM 823 C C . ALA A 1 108 ? 6.655 5.200 -4.673 1.00 97.69 108 ALA A C 1
ATOM 825 O O . ALA A 1 108 ? 6.774 4.137 -4.066 1.00 97.69 108 ALA A O 1
ATOM 826 N N . THR A 1 109 ? 5.733 6.101 -4.341 1.00 98.50 109 THR A N 1
ATOM 827 C CA . THR A 1 109 ? 4.708 5.898 -3.308 1.00 98.50 109 THR A CA 1
ATOM 828 C C . THR A 1 109 ? 3.355 6.335 -3.861 1.00 98.50 109 THR A C 1
ATOM 830 O O . THR A 1 109 ? 3.267 7.332 -4.588 1.00 98.50 109 THR A O 1
ATOM 833 N N . SER A 1 110 ? 2.307 5.570 -3.566 1.00 98.62 110 SER A N 1
ATOM 834 C CA . SER A 1 110 ? 0.939 5.924 -3.935 1.00 98.62 110 SER A CA 1
ATOM 835 C C . SER A 1 110 ? 0.388 7.050 -3.049 1.00 98.62 110 SER A C 1
ATOM 837 O O . SER A 1 110 ? 0.916 7.299 -1.962 1.00 98.62 110 SER A O 1
ATOM 839 N N . PRO A 1 111 ? -0.713 7.709 -3.449 1.00 98.38 111 PRO A N 1
ATOM 840 C CA . PRO A 1 111 ? -1.523 8.473 -2.508 1.00 98.38 111 PRO A CA 1
ATOM 841 C C . PRO A 1 111 ? -1.993 7.601 -1.335 1.00 98.38 111 PRO A C 1
ATOM 843 O O . PRO A 1 111 ? -2.107 6.377 -1.463 1.00 98.38 111 PRO A O 1
ATOM 846 N N . VAL A 1 112 ? -2.286 8.245 -0.206 1.00 98.62 112 VAL A N 1
ATOM 847 C CA . VAL A 1 112 ? -2.875 7.598 0.972 1.00 98.62 112 VAL A CA 1
ATOM 848 C C . VAL A 1 112 ? -4.393 7.588 0.840 1.00 98.62 112 VAL A C 1
ATOM 850 O O . VAL A 1 112 ? -5.002 8.641 0.668 1.00 98.62 112 VAL A O 1
ATOM 853 N N . SER A 1 113 ? -5.005 6.411 0.965 1.00 98.62 113 SER A N 1
ATOM 854 C CA . SER A 1 113 ? -6.455 6.260 1.081 1.00 98.62 113 SER A CA 1
ATOM 855 C C . SER A 1 113 ? -6.821 6.060 2.542 1.00 98.62 113 SER A C 1
ATOM 857 O O . SER A 1 113 ? -6.297 5.163 3.199 1.00 98.62 113 SER A O 1
ATOM 859 N N . LYS A 1 114 ? -7.702 6.909 3.071 1.00 98.56 114 LYS A N 1
ATOM 860 C CA . LYS A 1 114 ? -8.101 6.909 4.481 1.00 98.56 114 LYS A CA 1
ATOM 861 C C . LYS A 1 114 ? -9.613 6.816 4.602 1.00 98.56 114 LYS A C 1
ATOM 863 O O . LYS A 1 114 ? -10.332 7.547 3.922 1.00 98.56 114 LYS A O 1
ATOM 868 N N . LYS A 1 115 ? -10.084 5.908 5.451 1.00 98.44 115 LYS A N 1
ATOM 869 C CA . LYS A 1 115 ? -11.502 5.596 5.657 1.00 98.44 115 LYS A CA 1
ATOM 870 C C . LYS A 1 115 ? -11.749 5.204 7.109 1.00 98.44 115 LYS A C 1
ATOM 872 O O . LYS A 1 115 ? -10.817 4.961 7.873 1.00 98.44 115 LYS A O 1
ATOM 877 N N . THR A 1 116 ? -13.017 5.136 7.469 1.00 98.19 116 THR A N 1
ATOM 878 C CA . THR A 1 116 ? -13.460 4.562 8.735 1.00 98.19 116 THR A CA 1
ATOM 879 C C . THR A 1 116 ? -13.703 3.065 8.549 1.00 98.19 116 THR A C 1
ATOM 881 O O . THR A 1 116 ? -14.289 2.665 7.543 1.00 98.19 116 THR A O 1
ATOM 884 N N . ALA A 1 117 ? -13.260 2.257 9.509 1.00 98.25 117 ALA A N 1
ATOM 885 C CA . ALA A 1 117 ? -13.610 0.845 9.647 1.00 98.25 117 ALA A CA 1
ATOM 886 C C . ALA A 1 117 ? -14.304 0.619 10.993 1.00 98.25 117 ALA A C 1
ATOM 888 O O . ALA A 1 117 ? -14.152 1.431 11.915 1.00 98.25 117 ALA A O 1
ATOM 889 N N . THR A 1 118 ? -14.999 -0.509 11.116 1.00 98.50 118 THR A N 1
ATOM 890 C CA . THR A 1 118 ? -15.395 -1.044 12.419 1.00 98.50 118 THR A CA 1
ATOM 891 C C . THR A 1 118 ? -14.711 -2.380 12.679 1.00 98.50 118 THR A C 1
ATOM 893 O O . THR A 1 118 ? -14.044 -2.935 11.804 1.00 98.50 118 THR A O 1
ATOM 896 N N . ASP A 1 119 ? -14.812 -2.892 13.897 1.00 97.38 119 ASP A N 1
ATOM 897 C CA . ASP A 1 119 ? -14.324 -4.228 14.240 1.00 97.38 119 ASP A CA 1
ATOM 898 C C . ASP A 1 119 ? -15.231 -5.355 13.709 1.00 97.38 119 ASP A C 1
ATOM 900 O O . ASP A 1 119 ? -14.823 -6.513 13.696 1.00 97.38 119 ASP A O 1
ATOM 904 N N . ALA A 1 120 ? -16.413 -5.009 13.188 1.00 97.19 120 ALA A N 1
ATOM 905 C CA . ALA A 1 120 ? -17.338 -5.921 12.512 1.00 97.19 120 ALA A CA 1
ATOM 906 C C . ALA A 1 120 ? -17.383 -5.744 10.980 1.00 97.19 120 ALA A C 1
ATOM 908 O O . ALA A 1 120 ? -17.864 -6.626 10.270 1.00 97.19 120 ALA A O 1
ATOM 909 N N . GLN A 1 121 ? -16.902 -4.615 10.449 1.00 97.75 121 GLN A N 1
ATOM 910 C CA . GLN A 1 121 ? -16.990 -4.270 9.031 1.00 97.75 121 GLN A CA 1
ATOM 911 C C . GLN A 1 121 ? -15.694 -3.637 8.524 1.00 97.75 121 GLN A C 1
ATOM 913 O O . GLN A 1 121 ? -15.170 -2.677 9.093 1.00 97.75 121 GLN A O 1
ATOM 918 N N . VAL A 1 122 ? -15.220 -4.138 7.384 1.00 97.44 122 VAL A N 1
ATOM 919 C CA . VAL A 1 122 ? -14.024 -3.617 6.719 1.00 97.44 122 VAL A CA 1
ATOM 920 C C . VAL A 1 122 ? -14.209 -2.186 6.229 1.00 97.44 122 VAL A C 1
ATOM 922 O O . VAL A 1 122 ? -15.293 -1.789 5.795 1.00 97.44 122 VAL A O 1
ATOM 925 N N . ALA A 1 123 ? -13.122 -1.416 6.237 1.00 97.94 123 ALA A N 1
ATOM 926 C CA . ALA A 1 123 ? -13.079 -0.154 5.515 1.00 97.94 123 ALA A CA 1
ATOM 927 C C . ALA A 1 123 ? -13.348 -0.391 4.023 1.00 97.94 123 ALA A C 1
ATOM 929 O O . ALA A 1 123 ? -12.676 -1.194 3.378 1.00 97.94 123 ALA A O 1
ATOM 930 N N . ASN A 1 124 ? -14.302 0.357 3.467 1.00 97.75 124 ASN A N 1
ATOM 931 C CA . ASN A 1 124 ? -14.636 0.304 2.047 1.00 97.75 124 ASN A CA 1
ATOM 932 C C . ASN A 1 124 ? -13.594 1.074 1.220 1.00 97.75 124 ASN A C 1
ATOM 934 O O . ASN A 1 124 ? -13.780 2.244 0.861 1.00 97.75 124 ASN A O 1
ATOM 938 N N . PHE A 1 125 ? -12.446 0.439 1.011 1.00 98.56 125 PHE A N 1
ATOM 939 C CA . PHE A 1 125 ? -11.384 0.947 0.164 1.00 98.56 125 PHE A CA 1
ATOM 940 C C . PHE A 1 125 ? -11.639 0.626 -1.311 1.00 98.56 125 PHE A C 1
ATOM 942 O O . PHE A 1 125 ? -12.609 -0.017 -1.696 1.00 98.56 125 PHE A O 1
ATOM 949 N N . SER A 1 126 ? -10.786 1.170 -2.170 1.00 98.38 126 SER A N 1
ATOM 950 C CA . SER A 1 126 ? -10.766 0.839 -3.589 1.00 98.38 126 SER A CA 1
ATOM 951 C C . SER A 1 126 ? -9.317 0.664 -4.020 1.00 98.38 126 SER A C 1
ATOM 953 O O . SER A 1 126 ? -8.449 1.331 -3.445 1.00 98.38 126 SER A O 1
ATOM 955 N N . PRO A 1 127 ? -9.040 -0.182 -5.024 1.00 98.31 127 PRO A N 1
ATOM 956 C CA . PRO A 1 127 ? -7.695 -0.373 -5.547 1.00 98.31 127 PRO A CA 1
ATOM 957 C C . PRO A 1 127 ? -7.054 0.947 -5.975 1.00 98.31 127 PRO A C 1
ATOM 959 O O . PRO A 1 127 ? -7.721 1.818 -6.536 1.00 98.31 127 PRO A O 1
ATOM 962 N N . ILE A 1 128 ? -5.749 1.084 -5.744 1.00 98.62 128 ILE A N 1
ATOM 963 C CA . ILE A 1 128 ? -5.000 2.298 -6.083 1.00 98.62 128 ILE A CA 1
ATOM 964 C C . ILE A 1 128 ? -4.078 2.003 -7.264 1.00 98.62 128 ILE A C 1
ATOM 966 O O . ILE A 1 128 ? -3.329 1.027 -7.248 1.00 98.62 128 ILE A O 1
ATOM 970 N N . THR A 1 129 ? -4.096 2.884 -8.263 1.00 98.38 129 THR A N 1
ATOM 971 C CA . THR A 1 129 ? -3.132 2.886 -9.368 1.00 98.38 129 THR A CA 1
ATOM 972 C C . THR A 1 129 ? -2.112 3.997 -9.158 1.00 98.38 129 THR A C 1
ATOM 974 O O . THR A 1 129 ? -2.472 5.145 -8.897 1.00 98.38 129 THR A O 1
ATOM 977 N N . LYS A 1 130 ? -0.829 3.668 -9.303 1.00 98.00 130 LYS A N 1
ATOM 978 C CA . LYS A 1 130 ? 0.272 4.625 -9.334 1.00 98.00 130 LYS A CA 1
ATOM 979 C C . LYS A 1 130 ? 0.976 4.536 -10.680 1.00 98.00 130 LYS A C 1
ATOM 981 O O . LYS A 1 130 ? 1.596 3.523 -10.991 1.00 98.00 130 LYS A O 1
ATOM 986 N N . THR A 1 131 ? 0.906 5.619 -11.443 1.00 96.69 131 THR A N 1
ATOM 987 C CA . THR A 1 131 ? 1.760 5.822 -12.613 1.00 96.69 131 THR A CA 1
ATOM 988 C C . THR A 1 131 ? 3.168 6.194 -12.161 1.00 96.69 131 THR A C 1
ATOM 990 O O . THR A 1 131 ? 3.353 6.972 -11.214 1.00 96.69 131 THR A O 1
ATOM 993 N N . PHE A 1 132 ? 4.163 5.603 -12.811 1.00 92.62 132 PHE A N 1
ATOM 994 C CA . PHE A 1 132 ? 5.572 5.953 -12.668 1.00 92.62 132 PHE A CA 1
ATOM 995 C C . PHE A 1 132 ? 6.340 5.394 -13.869 1.00 92.62 132 PHE A C 1
ATOM 997 O O . PHE A 1 132 ? 5.915 4.409 -14.461 1.00 92.62 132 PHE A O 1
ATOM 1004 N N . ALA A 1 133 ? 7.464 6.018 -14.214 1.00 89.94 133 ALA A N 1
ATOM 1005 C CA . ALA A 1 133 ? 8.351 5.500 -15.246 1.00 89.94 133 ALA A CA 1
ATOM 1006 C C . ALA A 1 133 ? 9.323 4.498 -14.614 1.00 89.94 133 ALA A C 1
ATOM 1008 O O . ALA A 1 133 ? 10.201 4.876 -13.832 1.00 89.94 133 ALA A O 1
ATOM 1009 N N . GLY A 1 134 ? 9.127 3.217 -14.913 1.00 89.19 134 GLY A N 1
ATOM 1010 C CA . GLY A 1 134 ? 10.086 2.171 -14.598 1.00 89.19 134 GLY A CA 1
ATOM 1011 C C . GLY A 1 134 ? 11.336 2.243 -15.479 1.00 89.19 134 GLY A C 1
ATOM 1012 O O . GLY A 1 134 ? 11.543 3.167 -16.261 1.00 89.19 134 GLY A O 1
ATOM 1013 N N . THR A 1 135 ? 12.187 1.236 -15.352 1.00 87.12 135 THR A N 1
ATOM 1014 C CA . THR A 1 135 ? 13.331 0.994 -16.227 1.00 87.12 135 THR A CA 1
ATOM 1015 C C . THR A 1 135 ? 13.494 -0.505 -16.417 1.00 87.12 135 THR A C 1
ATOM 1017 O O . THR A 1 135 ? 13.394 -1.267 -15.453 1.00 87.12 135 THR A O 1
ATOM 1020 N N . ALA A 1 136 ? 13.818 -0.913 -17.645 1.00 83.88 136 ALA A N 1
ATOM 1021 C CA . ALA A 1 136 ? 14.097 -2.302 -18.002 1.00 83.88 136 ALA A CA 1
ATOM 1022 C C . ALA A 1 136 ? 15.201 -2.950 -17.145 1.00 83.88 136 ALA A C 1
ATOM 1024 O O . ALA A 1 136 ? 15.187 -4.153 -16.914 1.00 83.88 136 ALA A O 1
ATOM 1025 N N . ALA A 1 137 ? 16.128 -2.156 -16.599 1.00 86.12 137 ALA A N 1
ATOM 1026 C CA . ALA A 1 137 ? 17.277 -2.649 -15.839 1.00 86.12 137 ALA A CA 1
ATOM 1027 C C . ALA A 1 137 ? 16.971 -3.037 -14.376 1.00 86.12 137 ALA A C 1
ATOM 1029 O O . ALA A 1 137 ? 17.899 -3.316 -13.610 1.00 86.12 137 ALA A O 1
ATOM 1030 N N . LYS A 1 138 ? 15.708 -2.986 -13.933 1.00 90.06 138 LYS A N 1
ATOM 1031 C CA . LYS A 1 138 ? 15.324 -3.199 -12.527 1.00 90.06 138 LYS A CA 1
ATOM 1032 C C . LYS A 1 138 ? 14.245 -4.265 -12.378 1.00 90.06 138 LYS A C 1
ATOM 1034 O O . LYS A 1 138 ? 13.507 -4.565 -13.305 1.00 90.06 138 LYS A O 1
ATOM 1039 N N . GLN A 1 139 ? 14.137 -4.820 -11.178 1.00 90.62 139 GLN A N 1
ATOM 1040 C CA . GLN A 1 139 ? 12.991 -5.613 -10.734 1.00 90.62 139 GLN A CA 1
ATOM 1041 C C . GLN A 1 139 ? 12.188 -4.809 -9.726 1.00 90.62 139 GLN A C 1
ATOM 1043 O O . GLN A 1 139 ? 12.777 -4.096 -8.911 1.00 90.62 139 GLN A O 1
ATOM 1048 N N . TYR A 1 140 ? 10.866 -4.952 -9.758 1.00 93.44 140 TYR A N 1
ATOM 1049 C CA . TYR A 1 140 ? 9.957 -4.160 -8.942 1.00 93.44 140 TYR A CA 1
ATOM 1050 C C . TYR A 1 140 ? 9.102 -5.031 -8.034 1.00 93.44 140 TYR A C 1
ATOM 1052 O O . TYR A 1 140 ? 8.504 -6.011 -8.471 1.00 93.44 140 TYR A O 1
ATOM 1060 N N . ARG A 1 141 ? 8.981 -4.617 -6.772 1.00 94.44 141 ARG A N 1
ATOM 1061 C CA . ARG A 1 141 ? 8.018 -5.180 -5.820 1.00 94.44 141 ARG A CA 1
ATOM 1062 C C . ARG A 1 141 ? 7.186 -4.084 -5.178 1.00 94.44 141 ARG A C 1
ATOM 1064 O O . ARG A 1 141 ? 7.530 -2.903 -5.222 1.00 94.44 141 ARG A O 1
ATOM 1071 N N . VAL A 1 142 ? 6.110 -4.496 -4.529 1.00 97.19 142 VAL A N 1
ATOM 1072 C CA . VAL A 1 142 ? 5.179 -3.610 -3.831 1.00 97.19 142 VAL A CA 1
ATOM 1073 C C . VAL A 1 142 ? 5.190 -3.937 -2.347 1.00 97.19 142 VAL A C 1
ATOM 1075 O O . VAL A 1 142 ? 5.170 -5.104 -1.975 1.00 97.19 142 VAL A O 1
ATOM 1078 N N . LEU A 1 143 ? 5.192 -2.903 -1.507 1.00 98.06 143 LEU A N 1
ATOM 1079 C CA . LEU A 1 143 ? 4.885 -3.019 -0.084 1.00 98.06 143 LEU A CA 1
ATOM 1080 C C . LEU A 1 143 ? 3.590 -2.270 0.212 1.00 98.06 143 LEU A C 1
ATOM 1082 O O . LEU A 1 143 ? 3.533 -1.053 0.022 1.00 98.06 143 LEU A O 1
ATOM 1086 N N . VAL A 1 144 ? 2.575 -2.979 0.694 1.00 98.50 144 VAL A N 1
ATOM 1087 C CA . VAL A 1 144 ? 1.316 -2.404 1.179 1.00 98.50 144 VAL A CA 1
ATOM 1088 C C . VAL A 1 144 ? 1.498 -2.019 2.639 1.00 98.50 144 VAL A C 1
ATOM 1090 O O . VAL A 1 144 ? 1.904 -2.841 3.454 1.00 98.50 144 VAL A O 1
ATOM 1093 N N . VAL A 1 145 ? 1.219 -0.763 2.976 1.00 98.69 145 VAL A N 1
ATOM 1094 C CA . VAL A 1 145 ? 1.341 -0.239 4.338 1.00 98.69 145 VAL A CA 1
ATOM 1095 C C . VAL A 1 145 ? -0.035 0.166 4.834 1.00 98.69 145 VAL A C 1
ATOM 1097 O O . VAL A 1 145 ? -0.669 1.040 4.245 1.00 98.69 145 VAL A O 1
ATOM 1100 N N . ILE A 1 146 ? -0.455 -0.430 5.944 1.00 98.81 146 ILE A N 1
ATOM 1101 C CA . ILE A 1 146 ? -1.736 -0.184 6.607 1.00 98.81 146 ILE A CA 1
ATOM 1102 C C . ILE A 1 146 ? -1.462 0.546 7.920 1.00 98.81 146 ILE A C 1
ATOM 1104 O O . ILE A 1 146 ? -0.472 0.260 8.597 1.00 98.81 146 ILE A O 1
ATOM 1108 N N . ARG A 1 147 ? -2.310 1.514 8.273 1.00 98.75 147 ARG A N 1
ATOM 1109 C CA . ARG A 1 147 ? -2.200 2.301 9.506 1.00 98.75 147 ARG A CA 1
ATOM 1110 C C . ARG A 1 147 ? -3.542 2.402 10.212 1.00 98.75 147 ARG A C 1
ATOM 1112 O O . ARG A 1 147 ? -4.573 2.590 9.568 1.00 98.75 147 ARG A O 1
ATOM 1119 N N . TRP A 1 148 ? -3.491 2.377 11.536 1.00 98.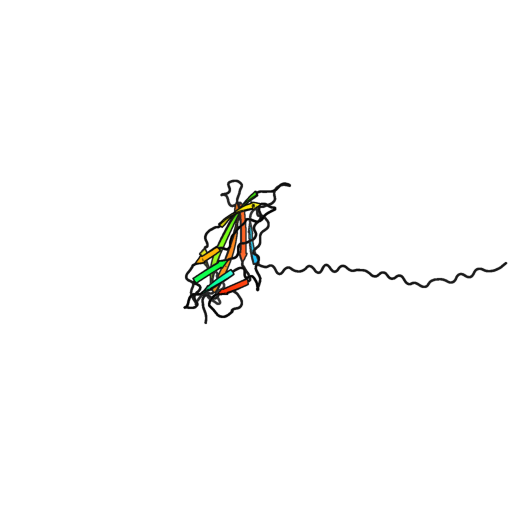75 148 TRP A N 1
ATOM 1120 C CA . TRP A 1 148 ? -4.613 2.634 12.432 1.00 98.75 148 TRP A CA 1
ATOM 1121 C C . TRP A 1 148 ? -4.361 3.928 13.190 1.00 98.75 148 TRP A C 1
ATOM 1123 O O . TRP A 1 148 ? -3.224 4.216 13.575 1.00 98.75 148 TRP A O 1
ATOM 1133 N N . TYR A 1 149 ? -5.421 4.700 13.416 1.00 98.62 149 TYR A N 1
ATOM 1134 C CA . TYR A 1 149 ? -5.328 6.014 14.048 1.00 98.62 149 TYR A CA 1
ATOM 1135 C C . TYR A 1 149 ? -6.076 6.077 15.380 1.00 98.62 149 TYR A C 1
ATOM 1137 O O . TYR A 1 149 ? -7.024 5.327 15.609 1.00 98.62 149 TYR A O 1
ATOM 1145 N N . GLY A 1 150 ? -5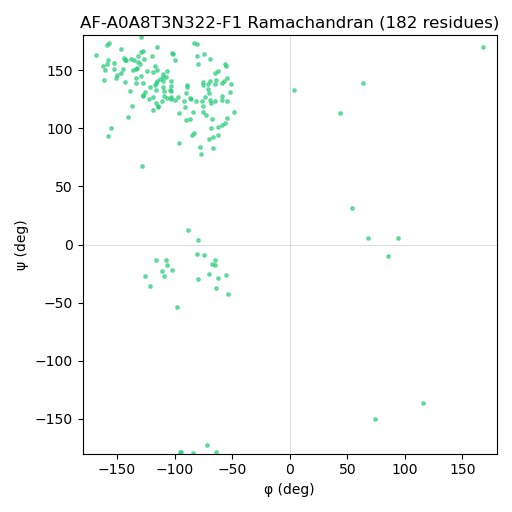.640 6.965 16.271 1.00 96.12 150 GLY A N 1
ATOM 1146 C CA . GLY A 1 150 ? -6.310 7.267 17.532 1.00 96.12 150 GLY A CA 1
ATOM 1147 C C . GLY A 1 150 ? -7.700 7.878 17.332 1.00 96.12 150 GLY A C 1
ATOM 1148 O O . GLY A 1 150 ? -8.182 8.045 16.211 1.00 96.12 150 GLY A O 1
ATOM 1149 N N . GLN A 1 151 ? -8.365 8.220 18.438 1.00 93.00 151 GLN A N 1
ATOM 1150 C CA . GLN A 1 151 ? -9.702 8.835 18.401 1.00 93.00 151 GLN A CA 1
ATOM 1151 C C . GLN A 1 151 ? -9.713 10.202 17.702 1.00 93.00 151 GLN A C 1
ATOM 1153 O O . GLN A 1 151 ? -10.714 10.558 17.089 1.00 93.00 151 GLN A O 1
ATOM 1158 N N . ASP A 1 152 ? -8.593 10.928 17.741 1.00 93.69 152 ASP A N 1
ATOM 1159 C CA . ASP A 1 152 ? -8.389 12.179 16.998 1.00 93.69 152 ASP A CA 1
ATOM 1160 C C . ASP A 1 152 ? -8.399 11.982 15.472 1.00 93.69 152 ASP A C 1
ATOM 1162 O O . ASP A 1 152 ? -8.476 12.941 14.705 1.00 93.69 152 ASP A O 1
ATOM 1166 N N . GLY A 1 153 ? -8.304 10.730 15.021 1.00 93.56 153 GLY A N 1
ATOM 1167 C CA . GLY A 1 153 ? -8.203 10.362 13.627 1.00 93.56 153 GLY A CA 1
ATOM 1168 C C . GLY A 1 153 ? -6.896 10.790 12.974 1.00 93.56 153 GLY A C 1
ATOM 1169 O O . GLY A 1 153 ? -6.778 10.600 11.773 1.00 93.56 153 GLY A O 1
ATOM 1170 N N . THR A 1 154 ? -5.910 11.339 13.680 1.00 96.00 154 THR A N 1
ATOM 1171 C CA . THR A 1 154 ? -4.668 11.885 13.098 1.00 96.00 154 THR A CA 1
ATOM 1172 C C . THR A 1 154 ? -3.421 11.204 13.641 1.00 96.00 154 THR A C 1
ATOM 1174 O O . THR A 1 154 ? -2.496 10.951 12.866 1.00 96.00 154 THR A O 1
ATOM 1177 N N . THR A 1 155 ? -3.417 10.828 14.918 1.00 97.56 155 THR A N 1
ATOM 1178 C CA . THR A 1 155 ? -2.293 10.143 15.556 1.00 97.56 155 THR A CA 1
ATOM 1179 C C . THR A 1 155 ? -2.251 8.688 15.114 1.00 97.56 155 THR A C 1
ATOM 1181 O O . THR A 1 155 ? -3.194 7.939 15.345 1.00 97.56 155 THR A O 1
ATOM 1184 N N . GLU A 1 156 ? -1.162 8.266 14.472 1.00 98.19 156 GLU A N 1
ATOM 1185 C CA . GLU A 1 156 ? -0.935 6.855 14.145 1.00 98.19 156 GLU A CA 1
ATOM 1186 C C . GLU A 1 156 ? -0.664 6.069 15.433 1.00 98.19 156 GLU A C 1
ATOM 1188 O O . GLU A 1 156 ? 0.246 6.398 16.189 1.00 98.19 156 GLU A O 1
ATOM 1193 N N . VAL A 1 157 ? -1.455 5.027 15.676 1.00 98.19 157 VAL A N 1
ATOM 1194 C CA . VAL A 1 157 ? -1.348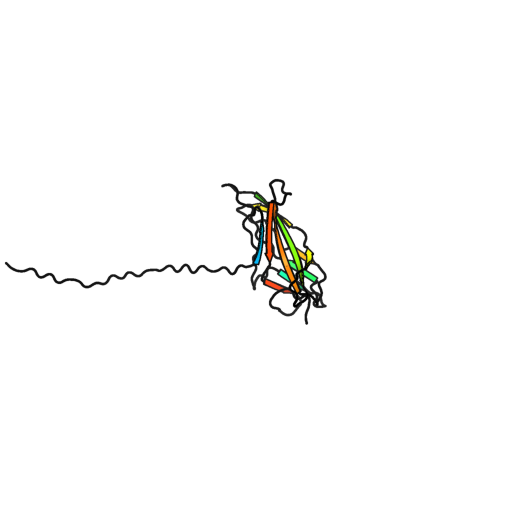 4.174 16.871 1.00 98.19 157 VAL A CA 1
ATOM 1195 C C . VAL A 1 157 ? -0.983 2.731 16.530 1.00 98.19 157 VAL A C 1
ATOM 1197 O O . VAL A 1 157 ? -0.603 1.972 17.418 1.00 98.19 157 VAL A O 1
ATOM 1200 N N . GLY A 1 158 ? -1.068 2.347 15.256 1.00 98.38 158 GLY A N 1
ATOM 1201 C CA . GLY A 1 158 ? -0.620 1.047 14.776 1.00 98.38 158 GLY A CA 1
ATOM 1202 C C . GLY A 1 158 ? -0.317 1.044 13.288 1.00 98.38 158 GLY A C 1
ATOM 1203 O O . GLY A 1 158 ? -0.798 1.892 12.531 1.00 98.38 158 GLY A O 1
ATOM 1204 N N . ARG A 1 159 ? 0.491 0.067 12.876 1.00 98.50 159 ARG A N 1
ATOM 1205 C CA . ARG A 1 159 ? 0.964 -0.095 11.501 1.00 98.50 159 ARG A CA 1
ATOM 1206 C C . ARG A 1 159 ? 1.223 -1.557 11.179 1.00 98.50 159 ARG A C 1
ATOM 1208 O O . ARG A 1 159 ? 1.793 -2.266 12.004 1.00 98.50 159 ARG A O 1
ATOM 1215 N N . ALA A 1 160 ? 0.919 -1.945 9.946 1.00 98.44 160 ALA A N 1
ATOM 1216 C CA . ALA A 1 160 ? 1.321 -3.217 9.362 1.00 98.44 160 ALA A CA 1
ATOM 1217 C C . ALA A 1 160 ? 1.885 -3.022 7.949 1.00 98.44 160 ALA A C 1
ATOM 1219 O O . ALA A 1 160 ? 1.513 -2.075 7.249 1.00 98.44 160 ALA A O 1
ATOM 1220 N N . THR A 1 161 ? 2.796 -3.906 7.543 1.00 98.31 161 THR A N 1
ATOM 1221 C CA . THR A 1 161 ? 3.350 -3.946 6.185 1.00 98.31 161 THR A CA 1
ATOM 1222 C C . THR A 1 161 ? 3.219 -5.344 5.602 1.00 98.31 161 THR A C 1
ATOM 1224 O O . THR A 1 161 ? 3.703 -6.304 6.201 1.00 98.31 161 THR A O 1
ATOM 1227 N N . HIS A 1 162 ? 2.638 -5.422 4.410 1.00 96.75 162 HIS A N 1
ATOM 1228 C CA . HIS A 1 162 ? 2.401 -6.643 3.647 1.00 96.75 162 HIS A CA 1
ATOM 1229 C C . HIS A 1 162 ? 3.143 -6.580 2.317 1.00 96.75 162 HIS A C 1
ATOM 1231 O O . HIS A 1 162 ? 3.318 -5.499 1.740 1.00 96.75 162 HIS A O 1
ATOM 1237 N N . ARG A 1 163 ? 3.570 -7.736 1.822 1.00 95.44 163 ARG A N 1
ATOM 1238 C CA . ARG A 1 163 ? 4.095 -7.912 0.473 1.00 95.44 163 ARG A CA 1
ATOM 1239 C C . ARG A 1 163 ? 3.129 -8.822 -0.292 1.00 95.44 163 ARG A C 1
ATOM 1241 O O . ARG A 1 163 ? 2.986 -9.969 0.115 1.00 95.44 163 ARG A O 1
ATOM 1248 N N . PRO A 1 164 ? 2.512 -8.342 -1.384 1.00 94.62 164 PRO A N 1
ATOM 1249 C CA . PRO A 1 164 ? 1.778 -9.208 -2.300 1.00 94.62 164 PRO A CA 1
ATOM 1250 C C . PRO A 1 164 ? 2.701 -10.302 -2.838 1.00 94.62 164 PRO A C 1
ATOM 1252 O O . PRO A 1 164 ? 3.863 -10.018 -3.146 1.00 94.62 164 PRO A O 1
ATOM 1255 N N . ASP A 1 165 ? 2.189 -11.517 -2.974 1.00 91.12 165 ASP A N 1
ATOM 1256 C CA . ASP A 1 165 ? 2.955 -12.650 -3.494 1.00 91.12 165 ASP A CA 1
ATOM 1257 C C . ASP A 1 165 ? 2.596 -12.957 -4.953 1.00 91.12 165 ASP A C 1
ATOM 1259 O O . ASP A 1 165 ? 3.430 -13.476 -5.696 1.00 91.12 165 ASP A O 1
ATOM 1263 N N . TRP A 1 166 ? 1.410 -12.537 -5.404 1.00 89.31 166 TRP A N 1
ATOM 1264 C CA . TRP A 1 166 ? 0.950 -12.732 -6.775 1.00 89.31 166 TRP A CA 1
ATOM 1265 C C . TRP A 1 166 ? 0.871 -11.423 -7.559 1.00 89.31 166 TRP A C 1
ATOM 1267 O O . TRP A 1 166 ? 0.146 -10.483 -7.206 1.00 89.31 166 TRP A O 1
ATOM 1277 N N . TYR A 1 167 ? 1.585 -11.399 -8.684 1.00 91.00 167 TYR A N 1
ATOM 1278 C CA . TYR A 1 167 ? 1.616 -10.300 -9.642 1.00 91.00 167 TYR A CA 1
ATOM 1279 C C . TYR A 1 167 ? 1.038 -10.745 -10.988 1.00 91.00 167 TYR A C 1
ATOM 1281 O O . TYR A 1 167 ? 1.111 -11.909 -11.370 1.00 91.00 167 TYR A O 1
ATOM 1289 N N . SER A 1 168 ? 0.454 -9.790 -11.705 1.00 90.19 168 SER A N 1
ATOM 1290 C CA . SER A 1 168 ? -0.074 -9.962 -13.059 1.00 90.19 168 SER A CA 1
ATOM 1291 C C . SER A 1 168 ? 0.400 -8.834 -13.970 1.00 90.19 168 SER A C 1
ATOM 1293 O O . SER A 1 168 ? 0.807 -7.767 -13.498 1.00 90.19 168 SER A O 1
ATOM 1295 N N . TRP A 1 169 ? 0.314 -9.056 -15.279 1.00 85.19 169 TRP A N 1
ATOM 1296 C CA . TRP A 1 169 ? 0.866 -8.174 -16.309 1.00 85.19 169 TRP A CA 1
ATOM 1297 C C . TRP A 1 169 ? -0.187 -7.847 -17.362 1.00 85.19 169 TRP A C 1
ATOM 1299 O O . TRP A 1 169 ? -1.007 -8.692 -17.717 1.00 85.19 169 TRP A O 1
ATOM 1309 N N . GLU A 1 170 ? -0.130 -6.630 -17.887 1.00 81.44 170 GLU A N 1
ATOM 1310 C CA . GLU A 1 170 ? -0.902 -6.195 -19.046 1.00 81.44 170 GLU A CA 1
ATOM 1311 C C . GLU A 1 170 ? 0.051 -5.581 -20.079 1.00 81.44 170 GLU A C 1
ATOM 1313 O O . GLU A 1 170 ? 0.852 -4.706 -19.740 1.00 81.44 170 GLU A O 1
ATOM 1318 N N . GLY A 1 171 ? -0.032 -6.051 -21.328 1.00 65.56 171 GLY A N 1
ATOM 1319 C CA . GLY A 1 171 ? 0.754 -5.525 -22.451 1.00 65.56 171 GLY A CA 1
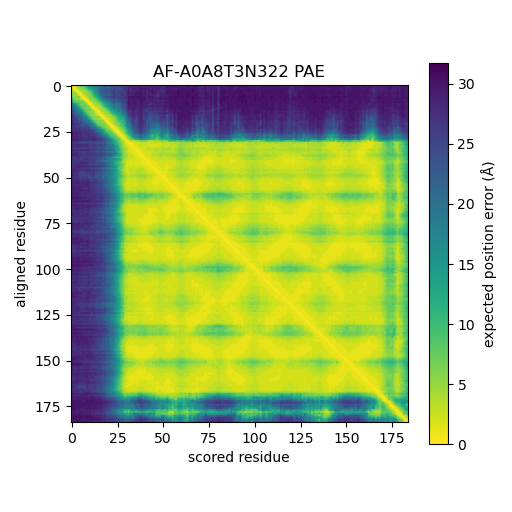ATOM 1320 C C . GLY A 1 171 ? 2.076 -6.243 -22.764 1.00 65.56 171 GLY A C 1
ATOM 1321 O O . GLY A 1 171 ? 2.791 -5.780 -23.643 1.00 65.56 171 GLY A O 1
ATOM 1322 N N . VAL A 1 172 ? 2.403 -7.363 -22.101 1.00 64.38 172 VAL A N 1
ATOM 1323 C CA . VAL A 1 172 ? 3.627 -8.171 -22.338 1.00 64.38 172 VAL A CA 1
ATOM 1324 C C . VAL A 1 172 ? 3.355 -9.684 -22.169 1.00 64.38 172 VAL A C 1
ATOM 1326 O O . VAL A 1 172 ? 2.349 -10.034 -21.544 1.00 64.38 172 VAL A O 1
ATOM 1329 N N . PRO A 1 173 ? 4.204 -10.594 -22.707 1.00 54.94 173 PRO A N 1
ATOM 1330 C CA . PRO A 1 173 ? 4.109 -12.042 -22.476 1.00 54.94 173 PRO A CA 1
ATOM 1331 C C . PRO A 1 173 ? 4.132 -12.406 -20.983 1.00 54.94 173 PRO A C 1
ATOM 1333 O O . PRO A 1 173 ? 4.679 -11.674 -20.164 1.00 54.94 173 PRO A O 1
ATOM 1336 N N . SER A 1 174 ? 3.534 -13.543 -20.620 1.00 54.25 174 SER A N 1
ATOM 1337 C CA . SER A 1 174 ? 3.410 -14.002 -19.232 1.00 54.25 174 SER A CA 1
ATOM 1338 C C . SER A 1 174 ? 4.764 -14.324 -18.588 1.00 54.25 174 SER A C 1
ATOM 1340 O O . SER A 1 174 ? 5.472 -15.210 -19.064 1.00 54.25 174 SER A O 1
ATOM 1342 N N . PHE A 1 175 ? 5.074 -13.675 -17.465 1.00 57.91 175 PHE A N 1
ATOM 1343 C CA . PHE A 1 175 ? 6.148 -14.067 -16.543 1.00 57.91 175 PHE A CA 1
ATOM 1344 C C . PHE A 1 175 ? 5.581 -14.770 -15.306 1.00 57.91 175 PHE A C 1
ATOM 1346 O O . PHE A 1 175 ? 4.390 -14.656 -15.012 1.00 57.91 175 PHE A O 1
ATOM 1353 N N . GLU A 1 176 ? 6.449 -15.445 -14.556 1.00 51.16 176 GLU A N 1
ATOM 1354 C CA . GLU A 1 176 ? 6.204 -15.844 -13.167 1.00 51.16 176 GLU A CA 1
ATOM 1355 C C . GLU A 1 176 ? 6.985 -14.893 -12.235 1.00 51.16 176 GLU A C 1
ATOM 1357 O O . GLU A 1 176 ? 8.151 -14.593 -12.499 1.00 51.16 176 GLU A O 1
ATOM 1362 N N . GLY A 1 177 ? 6.378 -14.415 -11.138 1.00 63.47 177 GLY A N 1
ATOM 1363 C CA . GLY A 1 177 ? 7.103 -13.731 -10.051 1.00 63.47 177 GLY A CA 1
ATOM 1364 C C . GLY A 1 177 ? 6.757 -12.254 -9.815 1.00 63.47 177 GLY A C 1
ATOM 1365 O O . GLY A 1 177 ? 5.592 -11.898 -9.719 1.00 63.47 177 GLY A O 1
ATOM 1366 N N . LEU A 1 178 ? 7.774 -11.406 -9.614 1.00 74.69 178 LEU A N 1
ATOM 1367 C CA . LEU A 1 178 ? 7.659 -9.951 -9.393 1.00 74.69 178 LEU A CA 1
ATOM 1368 C C . LEU A 1 178 ? 7.480 -9.196 -10.715 1.00 74.69 178 LEU A C 1
ATOM 1370 O O . LEU A 1 178 ? 7.680 -9.781 -11.770 1.00 74.69 178 LEU A O 1
ATOM 1374 N N . CYS A 1 179 ? 7.206 -7.885 -10.688 1.00 77.19 179 CYS A N 1
ATO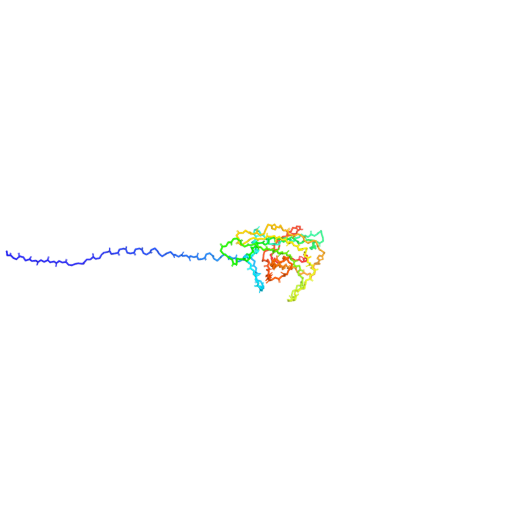M 1375 C CA . CYS A 1 179 ? 7.165 -7.112 -11.933 1.00 77.19 179 CYS A CA 1
ATOM 1376 C C . CYS A 1 179 ? 8.565 -6.898 -12.507 1.00 77.19 179 CYS A C 1
ATOM 1378 O O . CYS A 1 179 ? 9.354 -6.149 -11.910 1.00 77.19 179 CYS A O 1
ATOM 1380 N N . PRO A 1 180 ? 8.900 -7.512 -13.659 1.00 70.25 180 PRO A N 1
ATOM 1381 C CA . PRO A 1 180 ? 10.133 -7.176 -14.347 1.00 70.25 180 PRO A CA 1
ATOM 1382 C C . PRO A 1 180 ? 10.053 -5.724 -14.804 1.00 70.25 180 PRO A C 1
ATOM 1384 O O . PRO A 1 180 ? 8.998 -5.250 -15.215 1.00 70.25 180 PRO A O 1
ATOM 1387 N N . GLY A 1 181 ? 11.155 -4.991 -14.728 1.00 58.72 181 GLY A N 1
ATOM 1388 C CA . GLY A 1 181 ? 11.219 -3.621 -15.222 1.00 58.72 181 GLY A CA 1
ATOM 1389 C C . GLY A 1 181 ? 11.097 -3.495 -16.730 1.00 58.72 181 GLY A C 1
ATOM 1390 O O . GLY A 1 181 ? 10.822 -2.404 -17.224 1.00 58.72 181 GLY A O 1
ATOM 1391 N N . GLY A 1 182 ? 11.296 -4.609 -17.428 1.00 43.22 182 GLY A N 1
ATOM 1392 C CA . GLY A 1 182 ? 11.118 -4.790 -18.852 1.00 43.22 182 GLY A CA 1
ATOM 1393 C C . GLY A 1 182 ? 11.731 -6.100 -19.318 1.00 43.22 182 GLY A C 1
ATOM 1394 O O . GLY A 1 182 ? 12.375 -6.804 -18.537 1.00 43.22 182 GLY A O 1
ATOM 1395 N N . LEU A 1 183 ? 11.442 -6.444 -20.569 1.00 44.59 183 LEU A N 1
ATOM 1396 C CA . LEU A 1 183 ? 11.866 -7.689 -21.192 1.00 44.59 183 LEU A CA 1
ATOM 1397 C C . LEU A 1 183 ? 13.348 -7.679 -21.568 1.00 44.59 183 LEU A C 1
ATOM 1399 O O . LEU A 1 183 ? 13.868 -6.686 -22.079 1.00 44.59 183 LEU A O 1
ATOM 1403 N N . PHE A 1 184 ? 13.960 -8.833 -21.319 1.00 43.97 184 PHE A N 1
ATOM 1404 C CA . PHE A 1 184 ? 15.173 -9.338 -21.946 1.00 43.97 184 PHE A CA 1
ATOM 1405 C C . PHE A 1 184 ? 14.793 -10.090 -23.222 1.00 43.97 184 PHE A C 1
ATOM 1407 O O . PHE A 1 184 ? 13.741 -10.772 -23.189 1.00 43.97 184 PHE A O 1
#

Foldseek 3Di:
DDDDDDDDDDDDDDPPDPPPPPPPPPPPQQWAWDDKDFAFADKHQHHDQVRFQKEFEADPQQATFKIKGFDIWGAGGDDDPDKAKWKKKKWKFKWKDFVVDPDTDTDDIFDIDIAMHINVGTGPDGITMDGDTFAQRIFIWMKMKMFIADPVNPHTRMITIITRFGYHYDPDDDDPTTDRRGDD

Solvent-accessible surface area (backbone atoms only — not comparable to full-atom values): 10635 Å² total; per-residue (Å²): 133,88,79,92,81,87,83,80,88,82,88,86,85,82,83,81,78,83,77,79,77,79,72,74,76,76,71,73,70,32,36,46,79,74,51,74,48,77,53,67,34,63,67,51,50,78,22,36,89,93,50,38,24,30,39,39,32,40,40,98,83,41,23,30,41,32,41,36,34,60,51,51,49,36,31,14,43,72,82,63,96,62,89,27,76,27,36,34,35,37,35,38,33,36,27,38,27,50,78,92,59,89,66,76,42,80,78,47,70,46,72,76,49,71,45,62,16,24,49,86,40,60,29,88,68,66,60,50,73,37,74,49,85,55,44,53,76,29,36,34,50,54,39,41,39,39,38,25,29,39,96,86,56,72,51,75,46,14,41,37,34,35,28,66,65,23,54,42,74,43,82,65,83,92,80,85,58,67,48,61,12,28,82,130

Sequence (184 aa):
MRKISRYPFATLGLIVGLGLSLAGAATTAADTHLTQSGVFGVHFLADSAEYAGVRCTYDNASTISAIRVRDPFVFARSRTSGVDTQWVSWYFRIQAQTPGDTTWTSVATSPVSKKTATDAQVANFSPITKTFAGTAAKQYRVLVVIRWYGQDGTTEVGRATHRPDWYSWEGVPSFEGLCPGGLF

Radius of gyration: 26.8 Å; Cα contacts (8 Å, |Δi|>4): 431; chains: 1; bounding box: 54×96×66 Å

pLDDT: mean 84.24, std 19.56, range [37.66, 98.81]